Protein AF-0000000072684997 (afdb_homodimer)

Radius of gyration: 31.3 Å; Cα contacts (8 Å, |Δi|>4): 512; chains: 2; bounding box: 106×60×64 Å

Structure (mmCIF, N/CA/C/O backbone):
data_AF-0000000072684997-model_v1
#
loop_
_entity.id
_entity.type
_entity.pdbx_description
1 polymer 'Phytocyanin domain-containing protein'
#
loop_
_atom_site.group_PDB
_atom_site.id
_atom_site.type_symbol
_atom_site.label_atom_id
_atom_site.label_alt_id
_atom_site.label_comp_id
_atom_site.label_asym_id
_atom_site.label_entity_id
_atom_site.label_seq_id
_atom_site.pdbx_PDB_ins_code
_atom_site.Cartn_x
_atom_site.Cartn_y
_atom_site.Cartn_z
_atom_site.occupancy
_atom_site.B_iso_or_equiv
_atom_site.auth_seq_id
_atom_site.auth_comp_id
_atom_site.auth_asym_id
_atom_site.auth_atom_id
_atom_site.pdbx_PDB_model_num
ATOM 1 N N . MET A 1 1 ? -55.031 -13.984 24.359 1 40.28 1 MET A N 1
ATOM 2 C CA . MET A 1 1 ? -53.938 -14.375 23.469 1 40.28 1 MET A CA 1
ATOM 3 C C . MET A 1 1 ? -53 -13.203 23.188 1 40.28 1 MET A C 1
ATOM 5 O O . MET A 1 1 ? -53.406 -12.195 22.609 1 40.28 1 MET A O 1
ATOM 9 N N . LEU A 1 2 ? -52.031 -12.938 24.109 1 47.5 2 LEU A N 1
ATOM 10 C CA . LEU A 1 2 ? -50.969 -11.914 24.141 1 47.5 2 LEU A CA 1
ATOM 11 C C . LEU A 1 2 ? -50 -12.109 23 1 47.5 2 LEU A C 1
ATOM 13 O O . LEU A 1 2 ? -49.375 -13.156 22.875 1 47.5 2 LEU A O 1
ATOM 17 N N . PHE A 1 3 ? -50.188 -11.469 21.828 1 55.19 3 PHE A N 1
ATOM 18 C CA . PHE A 1 3 ? -49.219 -11.383 20.734 1 55.19 3 PHE A CA 1
ATOM 19 C C . PHE A 1 3 ? -47.906 -10.805 21.203 1 55.19 3 PHE A C 1
ATOM 21 O O . PHE A 1 3 ? -47.812 -9.633 21.578 1 55.19 3 PHE A O 1
ATOM 28 N N . LEU A 1 4 ? -46.969 -11.625 21.766 1 52 4 LEU A N 1
ATOM 29 C CA . LEU A 1 4 ? -45.594 -11.25 22.062 1 52 4 LEU A CA 1
ATOM 30 C C . LEU A 1 4 ? -44.875 -10.773 20.797 1 52 4 LEU A C 1
ATOM 32 O O . LEU A 1 4 ? -44.656 -11.555 19.875 1 52 4 LEU A O 1
ATOM 36 N N . LEU A 1 5 ? -44.969 -9.461 20.438 1 53.25 5 LEU A N 1
ATOM 37 C CA . LEU A 1 5 ? -44.094 -8.82 19.438 1 53.25 5 LEU A CA 1
ATOM 38 C C . LEU A 1 5 ? -42.625 -9.008 19.797 1 53.25 5 LEU A C 1
ATOM 40 O O . LEU A 1 5 ? -42.156 -8.438 20.766 1 53.25 5 LEU A O 1
ATOM 44 N N . THR A 1 6 ? -41.969 -10.156 19.453 1 53.34 6 THR A N 1
ATOM 45 C CA . THR A 1 6 ? -40.531 -10.328 19.562 1 53.34 6 THR A CA 1
ATOM 46 C C . THR A 1 6 ? -39.812 -9.281 18.734 1 53.34 6 THR A C 1
ATOM 48 O O . THR A 1 6 ? -39.938 -9.25 17.516 1 53.34 6 THR A O 1
ATOM 51 N N . VAL A 1 7 ? -39.469 -8.102 19.281 1 53 7 VAL A N 1
ATOM 52 C CA . VAL A 1 7 ? -38.531 -7.141 18.734 1 53 7 VAL A CA 1
ATOM 53 C C . VAL A 1 7 ? -37.188 -7.824 18.5 1 53 7 VAL A C 1
ATOM 55 O O . VAL A 1 7 ? -36.531 -8.242 19.453 1 53 7 VAL A O 1
ATOM 58 N N . PHE A 1 8 ? -36.906 -8.516 17.328 1 50.22 8 PHE A N 1
ATOM 59 C CA . PHE A 1 8 ? -35.562 -8.922 16.953 1 50.22 8 PHE A CA 1
ATOM 60 C C . PHE A 1 8 ? -34.625 -7.711 16.859 1 50.22 8 PHE A C 1
ATOM 62 O O . PHE A 1 8 ? -34.781 -6.895 15.953 1 50.22 8 PHE A O 1
ATOM 69 N N . SER A 1 9 ? -34.094 -7.238 17.938 1 48.12 9 SER A N 1
ATOM 70 C CA . SER A 1 9 ? -33 -6.285 17.891 1 48.12 9 SER A CA 1
ATOM 71 C C . SER A 1 9 ? -31.875 -6.77 16.969 1 48.12 9 SER A C 1
ATOM 73 O O . SER A 1 9 ? -31.172 -7.734 17.281 1 48.12 9 SER A O 1
ATOM 75 N N . TYR A 1 10 ? -32 -6.617 15.656 1 48.03 10 TYR A N 1
ATOM 76 C CA . TYR A 1 10 ? -30.844 -6.777 14.781 1 48.03 10 TYR A CA 1
ATOM 77 C C . TYR A 1 10 ? -29.656 -5.984 15.305 1 48.03 10 TYR A C 1
ATOM 79 O O . TYR A 1 10 ? -29.656 -4.75 15.273 1 48.03 10 TYR A O 1
ATOM 87 N N . ILE A 1 11 ? -28.938 -6.434 16.344 1 50.75 11 ILE A N 1
ATOM 88 C CA . ILE A 1 11 ? -27.609 -5.867 16.594 1 50.75 11 ILE A CA 1
ATOM 89 C C . ILE A 1 11 ? -26.812 -5.824 15.297 1 50.75 11 ILE A C 1
ATOM 91 O O . ILE A 1 11 ? -26.359 -6.859 14.805 1 50.75 11 ILE A O 1
ATOM 95 N N . GLY A 1 12 ? -27.125 -4.906 14.422 1 47.25 12 GLY A N 1
ATOM 96 C CA . GLY A 1 12 ? -26.297 -4.691 13.234 1 47.25 12 GLY A CA 1
ATOM 97 C C . GLY A 1 12 ? -24.812 -4.656 13.531 1 47.25 12 GLY A C 1
ATOM 98 O O . GLY A 1 12 ? -24.359 -3.83 14.328 1 47.25 12 GLY A O 1
ATOM 99 N N . LEU A 1 13 ? -24.094 -5.73 13.742 1 49.09 13 LEU A N 1
ATOM 100 C CA . LEU A 1 13 ? -22.641 -5.652 13.617 1 49.09 13 LEU A CA 1
ATOM 101 C C . LEU A 1 13 ? -22.234 -4.598 12.594 1 49.09 13 LEU A C 1
ATOM 103 O O . LEU A 1 13 ? -22.547 -4.727 11.406 1 49.09 13 LEU A O 1
ATOM 107 N N . PHE A 1 14 ? -22.203 -3.373 13.109 1 50.75 14 PHE A N 1
ATOM 108 C CA . PHE A 1 14 ? -21.672 -2.336 12.234 1 50.75 14 PHE A CA 1
ATOM 109 C C . PHE A 1 14 ? -20.297 -2.717 11.719 1 50.75 14 PHE A C 1
ATOM 111 O O . PHE A 1 14 ? -19.359 -2.938 12.508 1 50.75 14 PHE A O 1
ATOM 118 N N . PRO A 1 15 ? -20.078 -3.299 10.688 1 50.44 15 PRO A N 1
ATOM 119 C CA . PRO A 1 15 ? -18.719 -3.523 10.172 1 50.44 15 PRO A CA 1
ATOM 120 C C . PRO A 1 15 ? -17.797 -2.338 10.422 1 50.44 15 PRO A C 1
ATOM 122 O O . PRO A 1 15 ? -18.234 -1.186 10.375 1 50.44 15 PRO A O 1
ATOM 125 N N . VAL A 1 16 ? -16.922 -2.41 11.523 1 55.81 16 VAL A N 1
ATOM 126 C CA . VAL A 1 16 ? -15.891 -1.378 11.586 1 55.81 16 VAL A CA 1
ATOM 127 C C . VAL A 1 16 ? -15.43 -1.016 10.18 1 55.81 16 VAL A C 1
ATOM 129 O O . VAL A 1 16 ? -14.891 -1.857 9.461 1 55.81 16 VAL A O 1
ATOM 132 N N . SER A 1 17 ? -16.078 -0.043 9.547 1 71 17 SER A N 1
ATOM 133 C CA . SER A 1 17 ? -15.906 0.397 8.172 1 71 17 SER A CA 1
ATOM 134 C C . SER A 1 17 ? -14.555 1.067 7.973 1 71 17 SER A C 1
ATOM 136 O O . SER A 1 17 ? -14.195 1.989 8.711 1 71 17 SER A O 1
ATOM 138 N N . SER A 1 18 ? -13.414 0.395 7.645 1 84.12 18 SER A N 1
ATOM 139 C CA . SER A 1 18 ? -12.164 0.985 7.16 1 84.12 18 SER A CA 1
ATOM 140 C C . SER A 1 18 ? -12.422 1.931 5.992 1 84.12 18 SER A C 1
ATOM 142 O O . SER A 1 18 ? -13.305 1.684 5.168 1 84.12 18 SER A O 1
ATOM 144 N N . PHE A 1 19 ? -11.781 3.154 6.113 1 90 19 PHE A N 1
ATOM 145 C CA . PHE A 1 19 ? -11.93 4.164 5.07 1 90 19 PHE A CA 1
ATOM 146 C C . PHE A 1 19 ? -10.609 4.379 4.336 1 90 19 PHE A C 1
ATOM 148 O O . PHE A 1 19 ? -9.539 4.133 4.895 1 90 19 PHE A O 1
ATOM 155 N N . GLU A 1 20 ? -10.766 4.754 3.141 1 91.69 20 GLU A N 1
ATOM 156 C CA . GLU A 1 20 ? -9.625 5.223 2.363 1 91.69 20 GLU A CA 1
ATOM 157 C C . GLU A 1 20 ? -9.656 6.742 2.201 1 91.69 20 GLU A C 1
ATOM 159 O O . GLU A 1 20 ? -10.664 7.305 1.776 1 91.69 20 GLU A O 1
ATOM 164 N N . PHE A 1 21 ? -8.57 7.387 2.502 1 94.5 21 PHE A N 1
ATOM 165 C CA . PHE A 1 21 ? -8.461 8.836 2.385 1 94.5 21 PHE A CA 1
ATOM 166 C C . PHE A 1 21 ? -7.48 9.219 1.288 1 94.5 21 PHE A C 1
ATOM 168 O O . PHE A 1 21 ? -6.344 8.742 1.271 1 94.5 21 PHE A O 1
ATOM 175 N N . GLN A 1 22 ? -7.949 10.047 0.418 1 94.81 22 GLN A N 1
ATOM 176 C CA . GLN A 1 22 ? -7.012 10.625 -0.542 1 94.81 22 GLN A CA 1
ATOM 177 C C . GLN A 1 22 ? -6.152 11.711 0.11 1 94.81 22 GLN A C 1
ATOM 179 O O . GLN A 1 22 ? -6.68 12.68 0.652 1 94.81 22 GLN A O 1
ATOM 184 N N . VAL A 1 23 ? -4.895 11.562 0.021 1 96.81 23 VAL A N 1
ATOM 185 C CA . VAL A 1 23 ? -3.979 12.5 0.658 1 96.81 23 VAL A CA 1
ATOM 186 C C . VAL A 1 23 ? -4.156 13.891 0.048 1 96.81 23 VAL A C 1
ATOM 188 O O . VAL A 1 23 ? -4.188 14.039 -1.177 1 96.81 23 VAL A O 1
ATOM 191 N N . GLY A 1 24 ? -4.133 14.836 0.886 1 90.94 24 GLY A N 1
ATOM 192 C CA . GLY A 1 24 ? -4.32 16.219 0.481 1 90.94 24 GLY A CA 1
ATOM 193 C C . GLY A 1 24 ? -5.777 16.609 0.377 1 90.94 24 GLY A C 1
ATOM 194 O O . GLY A 1 24 ? -6.098 17.812 0.318 1 90.94 24 GLY A O 1
ATOM 195 N N . GLY A 1 25 ? -6.621 15.625 0.347 1 85.06 25 GLY A N 1
ATOM 196 C CA . GLY A 1 25 ? -8.047 15.922 0.292 1 85.06 25 GLY A CA 1
ATOM 197 C C . GLY A 1 25 ? -8.461 16.594 -1.006 1 85.06 25 GLY A C 1
ATOM 198 O O . GLY A 1 25 ? -7.848 16.359 -2.051 1 85.06 25 GLY A O 1
ATOM 199 N N . THR A 1 26 ? -9.5 17.297 -0.913 1 78.19 26 THR A N 1
ATOM 200 C CA . THR A 1 26 ? -10.07 17.969 -2.072 1 78.19 26 THR A CA 1
ATOM 201 C C . THR A 1 26 ? -9.289 19.25 -2.385 1 78.19 26 THR A C 1
ATOM 203 O O . THR A 1 26 ? -9.422 19.812 -3.475 1 78.19 26 THR A O 1
ATOM 206 N N . GLN A 1 27 ? -8.422 19.531 -1.506 1 71.25 27 GLN A N 1
ATOM 207 C CA . GLN A 1 27 ? -7.73 20.812 -1.634 1 71.25 27 GLN A CA 1
ATOM 208 C C . GLN A 1 27 ? -6.469 20.688 -2.48 1 71.25 27 GLN A C 1
ATOM 210 O O . GLN A 1 27 ? -5.902 21.688 -2.928 1 71.25 27 GLN A O 1
ATOM 215 N N . THR A 1 28 ? -6.129 19.5 -2.592 1 72.44 28 THR A N 1
ATOM 216 C CA . THR A 1 28 ? -4.859 19.328 -3.295 1 72.44 28 THR A CA 1
ATOM 217 C C . THR A 1 28 ? -5.059 18.562 -4.594 1 72.44 28 THR A C 1
ATOM 219 O O . THR A 1 28 ? -6.121 17.969 -4.812 1 72.44 28 THR A O 1
ATOM 222 N N . GLN A 1 29 ? -4.121 18.766 -5.469 1 80.06 29 GLN A N 1
ATOM 223 C CA . GLN A 1 29 ? -4.059 18.016 -6.715 1 80.06 29 GLN A CA 1
ATOM 224 C C . GLN A 1 29 ? -3.375 16.672 -6.504 1 80.06 29 GLN A C 1
ATOM 226 O O . GLN A 1 29 ? -2.822 16.094 -7.445 1 80.06 29 GLN A O 1
ATOM 231 N N . GLY A 1 30 ? -3.434 16.266 -5.297 1 93.31 30 GLY A N 1
ATOM 232 C CA . GLY A 1 30 ? -2.738 15.023 -5 1 93.31 30 GLY A CA 1
ATOM 233 C C . GLY A 1 30 ? -1.412 15.234 -4.293 1 93.31 30 GLY A C 1
ATOM 234 O O . GLY A 1 30 ? -1.254 16.203 -3.539 1 93.31 30 GLY A O 1
ATOM 235 N N . TRP A 1 31 ? -0.484 14.359 -4.352 1 97.56 31 TRP A N 1
ATOM 236 C CA . TRP A 1 31 ? 0.841 14.391 -3.738 1 97.56 31 TRP A CA 1
ATOM 237 C C . TRP A 1 31 ? 1.838 15.117 -4.637 1 97.56 31 TRP A C 1
ATOM 239 O O . TRP A 1 31 ? 2.463 14.5 -5.504 1 97.56 31 TRP A O 1
ATOM 249 N N . VAL A 1 32 ? 1.893 16.438 -4.512 1 96.75 32 VAL A N 1
ATOM 250 C CA . VAL A 1 32 ? 2.754 17.312 -5.293 1 96.75 32 VAL A CA 1
ATOM 251 C C . VAL A 1 32 ? 3.469 18.297 -4.367 1 96.75 32 VAL A C 1
ATOM 253 O O . VAL A 1 32 ? 3.094 18.438 -3.201 1 96.75 32 VAL A O 1
ATOM 256 N N . VAL A 1 33 ? 4.531 18.922 -4.91 1 96.69 33 VAL A N 1
ATOM 257 C CA . VAL A 1 33 ? 5.199 19.969 -4.145 1 96.69 33 VAL A CA 1
ATOM 258 C C . VAL A 1 33 ? 4.219 21.094 -3.857 1 96.69 33 VAL A C 1
ATOM 260 O O . VAL A 1 33 ? 3.607 21.641 -4.777 1 96.69 33 VAL A O 1
ATOM 263 N N . PRO A 1 34 ? 4.066 21.438 -2.58 1 95.56 34 PRO A N 1
ATOM 264 C CA . PRO A 1 34 ? 3.15 22.531 -2.264 1 95.56 34 PRO A CA 1
ATOM 265 C C . PRO A 1 34 ? 3.668 23.891 -2.742 1 95.56 34 PRO A C 1
ATOM 267 O O . PRO A 1 34 ? 4.863 24.047 -2.994 1 95.56 34 PRO A O 1
ATOM 270 N N . PRO A 1 35 ? 2.639 24.797 -2.857 1 92.44 35 PRO A N 1
ATOM 271 C CA . PRO A 1 35 ? 3.086 26.156 -3.123 1 92.44 35 PRO A CA 1
ATOM 272 C C . PRO A 1 35 ? 3.969 26.719 -2.01 1 92.44 35 PRO A C 1
ATOM 274 O O . PRO A 1 35 ? 3.826 26.328 -0.849 1 92.44 35 PRO A O 1
ATOM 277 N N . VAL A 1 36 ? 4.816 27.609 -2.379 1 91.38 36 VAL A N 1
ATOM 278 C CA . VAL A 1 36 ? 5.805 28.172 -1.466 1 91.38 36 VAL A CA 1
ATOM 279 C C . VAL A 1 36 ? 5.105 28.781 -0.251 1 91.38 36 VAL A C 1
ATOM 281 O O . VAL A 1 36 ? 5.609 28.703 0.871 1 91.38 36 VAL A O 1
ATOM 284 N N . ASN A 1 37 ? 3.941 29.25 -0.373 1 90.62 37 ASN A N 1
ATOM 285 C CA . ASN A 1 37 ? 3.246 29.938 0.708 1 90.62 37 ASN A CA 1
ATOM 286 C C . ASN A 1 37 ? 2.326 29 1.476 1 90.62 37 ASN A C 1
ATOM 288 O O . ASN A 1 37 ? 1.577 29.422 2.354 1 90.62 37 ASN A O 1
ATOM 292 N N . ASP A 1 38 ? 2.383 27.703 1.177 1 91.56 38 ASP A N 1
ATOM 293 C CA . ASP A 1 38 ? 1.503 26.75 1.853 1 91.56 38 ASP A CA 1
ATOM 294 C C . ASP A 1 38 ? 2.188 25.406 2.035 1 91.56 38 ASP A C 1
ATOM 296 O O . ASP A 1 38 ? 1.635 24.359 1.663 1 91.56 38 ASP A O 1
ATOM 300 N N . SER A 1 39 ? 3.377 25.484 2.705 1 92.56 39 SER A N 1
ATOM 301 C CA . SER A 1 39 ? 4.199 24.281 2.863 1 92.56 39 SER A CA 1
ATOM 302 C C . SER A 1 39 ? 3.582 23.312 3.867 1 92.56 39 SER A C 1
ATOM 304 O O . SER A 1 39 ? 4.008 22.156 3.969 1 92.56 39 SER A O 1
ATOM 306 N N . LYS A 1 40 ? 2.48 23.734 4.523 1 94.5 40 LYS A N 1
ATOM 307 C CA . LYS A 1 40 ? 1.917 22.891 5.57 1 94.5 40 LYS A CA 1
ATOM 308 C C . LYS A 1 40 ? 0.602 22.266 5.121 1 94.5 40 LYS A C 1
ATOM 310 O O . LYS A 1 40 ? -0.117 21.672 5.926 1 94.5 40 LYS A O 1
ATOM 315 N N . ILE A 1 41 ? 0.326 22.328 3.889 1 94.44 41 ILE A N 1
ATOM 316 C CA . ILE A 1 41 ? -0.985 21.984 3.352 1 94.44 41 ILE A CA 1
ATOM 317 C C . ILE A 1 41 ? -1.326 20.547 3.721 1 94.44 41 ILE A C 1
ATOM 319 O O . ILE A 1 41 ? -2.463 20.234 4.094 1 94.44 41 ILE A O 1
ATOM 323 N N . TYR A 1 42 ? -0.427 19.609 3.65 1 96.88 42 TYR A N 1
ATOM 324 C CA . TYR A 1 42 ? -0.707 18.203 3.92 1 96.88 42 TYR A CA 1
ATOM 325 C C . TYR A 1 42 ? -0.966 17.984 5.406 1 96.88 42 TYR A C 1
ATOM 327 O O . TYR A 1 42 ? -1.915 17.281 5.777 1 96.88 42 TYR A O 1
ATOM 335 N N . ASN A 1 43 ? -0.143 18.547 6.184 1 96.69 43 ASN A N 1
ATOM 336 C CA . ASN A 1 43 ? -0.319 18.344 7.621 1 96.69 43 ASN A CA 1
ATOM 337 C C . ASN A 1 43 ? -1.565 19.062 8.133 1 96.69 43 ASN A C 1
ATOM 339 O O . ASN A 1 43 ? -2.217 18.578 9.07 1 96.69 43 ASN A O 1
ATOM 343 N N . ASP A 1 44 ? -1.881 20.188 7.508 1 94.62 44 ASP A N 1
ATOM 344 C CA . ASP A 1 44 ? -3.141 20.844 7.852 1 94.62 44 ASP A CA 1
ATOM 345 C C . ASP A 1 44 ? -4.332 19.938 7.516 1 94.62 44 ASP A C 1
ATOM 347 O O . ASP A 1 44 ? -5.238 19.781 8.336 1 94.62 44 ASP A O 1
ATOM 351 N N . TRP A 1 45 ? -4.406 19.406 6.367 1 95.56 45 TRP A N 1
ATOM 352 C CA . TRP A 1 45 ? -5.445 18.453 5.969 1 95.56 45 TRP A CA 1
ATOM 353 C C . TRP A 1 45 ? -5.523 17.281 6.945 1 95.56 45 TRP A C 1
ATOM 355 O O . TRP A 1 45 ? -6.613 16.906 7.383 1 95.56 45 TRP A O 1
ATOM 365 N N . ALA A 1 46 ? -4.324 16.688 7.277 1 96.19 46 ALA A N 1
ATOM 366 C CA . ALA A 1 46 ? -4.281 15.5 8.125 1 96.19 46 ALA A CA 1
ATOM 367 C C . ALA A 1 46 ? -4.773 15.812 9.539 1 96.19 46 ALA A C 1
ATOM 369 O O . ALA A 1 46 ? -5.414 14.984 10.18 1 96.19 46 ALA A O 1
ATOM 370 N N . SER A 1 47 ? -4.434 16.969 9.961 1 94.94 47 SER A N 1
ATOM 371 C CA . SER A 1 47 ? -4.805 17.359 11.32 1 94.94 47 SER A CA 1
ATOM 372 C C . SER A 1 47 ? -6.32 17.438 11.477 1 94.94 47 SER A C 1
ATOM 374 O O . SER A 1 47 ? -6.836 17.391 12.594 1 94.94 47 SER A O 1
ATOM 376 N N . GLU A 1 48 ? -7.059 17.516 10.398 1 92.81 48 GLU A N 1
ATOM 377 C CA . GLU A 1 48 ? -8.516 17.625 10.438 1 92.81 48 GLU A CA 1
ATOM 378 C C . GLU A 1 48 ? -9.172 16.266 10.211 1 92.81 48 GLU A C 1
ATOM 380 O O . GLU A 1 48 ? -10.406 16.156 10.227 1 92.81 48 GLU A O 1
ATOM 385 N N . THR A 1 49 ? -8.367 15.344 9.953 1 92.12 49 THR A N 1
ATOM 386 C CA . THR A 1 49 ? -8.883 14.016 9.641 1 92.12 49 THR A CA 1
ATOM 387 C C . THR A 1 49 ? -8.672 13.07 10.812 1 92.12 49 THR A C 1
ATOM 389 O O . THR A 1 49 ? -7.598 13.047 11.414 1 92.12 49 THR A O 1
ATOM 392 N N . ARG A 1 50 ? -9.695 12.266 11.133 1 92 50 ARG A N 1
ATOM 393 C CA . ARG A 1 50 ? -9.586 11.273 12.195 1 92 50 ARG A CA 1
ATOM 394 C C . ARG A 1 50 ? -9.297 9.891 11.633 1 92 50 ARG A C 1
ATOM 396 O O . ARG A 1 50 ? -10.227 9.117 11.359 1 92 50 ARG A O 1
ATOM 403 N N . PHE A 1 51 ? -8.07 9.609 11.625 1 95.5 51 PHE A N 1
ATOM 404 C CA . PHE A 1 51 ? -7.648 8.312 11.102 1 95.5 51 PHE A CA 1
ATOM 405 C C . PHE A 1 51 ? -7.777 7.234 12.172 1 95.5 51 PHE A C 1
ATOM 407 O O . PHE A 1 51 ? -7.426 7.457 13.336 1 95.5 51 PHE A O 1
ATOM 414 N N . ARG A 1 52 ? -8.195 6.074 11.734 1 94.06 52 ARG A N 1
ATOM 415 C CA . ARG A 1 52 ? -8.336 4.926 12.625 1 94.06 52 ARG A CA 1
ATOM 416 C C . ARG A 1 52 ? -7.527 3.736 12.117 1 94.06 52 ARG A C 1
ATOM 418 O O . ARG A 1 52 ? -7.188 3.672 10.93 1 94.06 52 ARG A O 1
ATOM 425 N N . VAL A 1 53 ? -7.254 2.9 13.062 1 94.12 53 VAL A N 1
ATOM 426 C CA . VAL A 1 53 ? -6.574 1.671 12.672 1 94.12 53 VAL A CA 1
ATOM 427 C C . VAL A 1 53 ? -7.398 0.943 11.609 1 94.12 53 VAL A C 1
ATOM 429 O O . VAL A 1 53 ? -8.617 0.803 11.742 1 94.12 53 VAL A O 1
ATOM 432 N N . GLY A 1 54 ? -6.727 0.491 10.562 1 90.81 54 GLY A N 1
ATOM 433 C CA . GLY A 1 54 ? -7.426 -0.185 9.477 1 90.81 54 GLY A CA 1
ATOM 434 C C . GLY A 1 54 ? -7.699 0.717 8.289 1 90.81 54 GLY A C 1
ATOM 435 O O . GLY A 1 54 ? -7.949 0.235 7.184 1 90.81 54 GLY A O 1
ATOM 436 N N . ASP A 1 55 ? -7.676 2.029 8.461 1 94 55 ASP A N 1
ATOM 437 C CA . ASP A 1 55 ? -7.828 2.971 7.352 1 94 55 ASP A CA 1
ATOM 438 C C . ASP A 1 55 ? -6.633 2.904 6.406 1 94 55 ASP A C 1
ATOM 440 O O . ASP A 1 55 ? -5.594 2.328 6.746 1 94 55 ASP A O 1
ATOM 444 N N . THR A 1 56 ? -6.875 3.422 5.211 1 95.19 56 THR A N 1
ATOM 445 C CA . THR A 1 56 ? -5.801 3.559 4.234 1 95.19 56 THR A CA 1
ATOM 446 C C . THR A 1 56 ? -5.703 4.996 3.732 1 95.19 56 THR A C 1
ATOM 448 O O . THR A 1 56 ? -6.684 5.742 3.773 1 95.19 56 THR A O 1
ATOM 451 N N . VAL A 1 57 ? -4.449 5.363 3.33 1 96.94 57 VAL A N 1
ATOM 452 C CA . VAL A 1 57 ? -4.262 6.629 2.627 1 96.94 57 VAL A CA 1
ATOM 453 C C . VAL A 1 57 ? -3.781 6.359 1.202 1 96.94 57 VAL A C 1
ATOM 455 O O . VAL A 1 57 ? -2.99 5.445 0.969 1 96.94 57 VAL A O 1
ATOM 458 N N . ARG A 1 58 ? -4.305 7.113 0.295 1 96.25 58 ARG A N 1
ATOM 459 C CA . ARG A 1 58 ? -3.938 6.98 -1.111 1 96.25 58 ARG A CA 1
ATOM 460 C C . ARG A 1 58 ? -3.174 8.211 -1.598 1 96.25 58 ARG A C 1
ATOM 462 O O . ARG A 1 58 ? -3.627 9.344 -1.413 1 96.25 58 ARG A O 1
ATOM 469 N N . PHE A 1 59 ? -2.004 7.984 -2.17 1 97.44 59 PHE A N 1
ATOM 470 C CA . PHE A 1 59 ? -1.195 9.023 -2.801 1 97.44 59 PHE A CA 1
ATOM 471 C C . PHE A 1 59 ? -1.309 8.953 -4.316 1 97.44 59 PHE A C 1
ATOM 473 O O . PHE A 1 59 ? -0.951 7.941 -4.926 1 97.44 59 PHE A O 1
ATOM 480 N N . LYS A 1 60 ? -1.788 9.984 -4.879 1 96.38 60 LYS A N 1
ATOM 481 C CA . LYS A 1 60 ? -1.751 10.125 -6.328 1 96.38 60 LYS A CA 1
ATOM 482 C C . LYS A 1 60 ? -0.704 11.156 -6.754 1 96.38 60 LYS A C 1
ATOM 484 O O . LYS A 1 60 ? -0.653 12.258 -6.211 1 96.38 60 LYS A O 1
ATOM 489 N N . TYR A 1 61 ? 0.16 10.797 -7.617 1 96.75 61 TYR A N 1
ATOM 490 C CA . TYR A 1 61 ? 1.243 11.695 -8.016 1 96.75 61 TYR A CA 1
ATOM 491 C C . TYR A 1 61 ? 1.764 11.344 -9.398 1 96.75 61 TYR A C 1
ATOM 493 O O . TYR A 1 61 ? 1.526 10.234 -9.898 1 96.75 61 TYR A O 1
ATOM 501 N N . GLU A 1 62 ? 2.361 12.336 -9.992 1 93.94 62 GLU A N 1
ATOM 502 C CA . GLU A 1 62 ? 3.059 12.18 -11.266 1 93.94 62 GLU A CA 1
ATOM 503 C C . GLU A 1 62 ? 4.551 12.453 -11.117 1 93.94 62 GLU A C 1
ATOM 505 O O . GLU A 1 62 ? 4.945 13.492 -10.578 1 93.94 62 GLU A O 1
ATOM 510 N N . LYS A 1 63 ? 5.398 11.562 -11.578 1 93.69 63 LYS A N 1
ATOM 511 C CA . LYS A 1 63 ? 6.848 11.742 -11.578 1 93.69 63 LYS A CA 1
ATOM 512 C C . LYS A 1 63 ? 7.363 12.062 -10.18 1 93.69 63 LYS A C 1
ATOM 514 O O . LYS A 1 63 ? 8.102 13.031 -9.992 1 93.69 63 LYS A O 1
ATOM 519 N N . ASP A 1 64 ? 6.906 11.414 -9.234 1 97.81 64 ASP A N 1
ATOM 520 C CA . ASP A 1 64 ? 7.293 11.547 -7.832 1 97.81 64 ASP A CA 1
ATOM 521 C C . ASP A 1 64 ? 7.32 10.188 -7.141 1 97.81 64 ASP A C 1
ATOM 523 O O . ASP A 1 64 ? 7.367 9.148 -7.805 1 97.81 64 ASP A O 1
ATOM 527 N N . SER A 1 65 ? 7.477 10.203 -5.832 1 98.38 65 SER A N 1
ATOM 528 C CA . SER A 1 65 ? 7.457 9 -5.008 1 98.38 65 SER A CA 1
ATOM 529 C C . SER A 1 65 ? 6.941 9.305 -3.604 1 98.38 65 SER A C 1
ATOM 531 O O . SER A 1 65 ? 6.77 10.469 -3.236 1 98.38 65 SER A O 1
ATOM 533 N N . VAL A 1 66 ? 6.578 8.227 -2.951 1 98.56 66 VAL A N 1
ATOM 534 C CA . VAL A 1 66 ? 6.195 8.328 -1.547 1 98.56 66 VAL A CA 1
ATOM 535 C C . VAL A 1 66 ? 7.043 7.367 -0.71 1 98.56 66 VAL A C 1
ATOM 537 O O . VAL A 1 66 ? 7.258 6.219 -1.099 1 98.56 66 VAL A O 1
ATOM 540 N N . MET A 1 67 ? 7.578 7.875 0.342 1 98.69 67 MET A N 1
ATOM 541 C CA . MET A 1 67 ? 8.312 7.066 1.311 1 98.69 67 MET A CA 1
ATOM 542 C C . MET A 1 67 ? 7.707 7.199 2.703 1 98.69 67 MET A C 1
ATOM 544 O O . MET A 1 67 ? 7.301 8.289 3.105 1 98.69 67 MET A O 1
ATOM 548 N N . GLU A 1 68 ? 7.523 6.117 3.395 1 98.81 68 GLU A N 1
ATOM 549 C CA . GLU A 1 68 ? 7.301 6.148 4.836 1 98.81 68 GLU A CA 1
ATOM 550 C C . GLU A 1 68 ? 8.609 5.961 5.602 1 98.81 68 GLU A C 1
ATOM 552 O O . GLU A 1 68 ? 9.375 5.039 5.316 1 98.81 68 GLU A O 1
ATOM 557 N N . VAL A 1 69 ? 8.875 6.875 6.5 1 98.5 69 VAL A N 1
ATOM 558 C CA . VAL A 1 69 ? 10.164 6.934 7.188 1 98.5 69 VAL A CA 1
ATOM 559 C C . VAL A 1 69 ? 9.945 7.098 8.688 1 98.5 69 VAL A C 1
ATOM 561 O O . VAL A 1 69 ? 8.812 7.246 9.141 1 98.5 69 VAL A O 1
ATOM 564 N N . ASN A 1 70 ? 11.055 7.008 9.414 1 97.88 70 ASN A N 1
ATOM 565 C CA . ASN A 1 70 ? 10.945 7.289 10.836 1 97.88 70 ASN A CA 1
ATOM 566 C C . ASN A 1 70 ? 10.906 8.789 11.109 1 97.88 70 ASN A C 1
ATOM 568 O O . ASN A 1 70 ? 11.109 9.594 10.203 1 97.88 70 ASN A O 1
ATOM 572 N N . GLU A 1 71 ? 10.648 9.133 12.344 1 98.31 71 GLU A N 1
ATOM 573 C CA . GLU A 1 71 ? 10.461 10.523 12.719 1 98.31 71 GLU A CA 1
ATOM 574 C C . GLU A 1 71 ? 11.711 11.352 12.438 1 98.31 71 GLU A C 1
ATOM 576 O O . GLU A 1 71 ? 11.625 12.469 11.93 1 98.31 71 GLU A O 1
ATOM 581 N N . THR A 1 72 ? 12.859 10.82 12.75 1 98.44 72 THR A N 1
ATOM 582 C CA . THR A 1 72 ? 14.117 11.523 12.555 1 98.44 72 THR A CA 1
ATOM 583 C C . THR A 1 72 ? 14.336 11.852 11.078 1 98.44 72 THR A C 1
ATOM 585 O O . THR A 1 72 ? 14.68 12.977 10.727 1 98.44 72 THR A O 1
ATOM 588 N N . ASP A 1 73 ? 14.133 10.875 10.266 1 98.56 73 ASP A N 1
ATOM 589 C CA . ASP A 1 73 ? 14.312 11.07 8.828 1 98.56 73 ASP A CA 1
ATOM 590 C C . ASP A 1 73 ? 13.281 12.047 8.266 1 98.56 73 ASP A C 1
ATOM 592 O O . ASP A 1 73 ? 13.578 12.812 7.348 1 98.56 73 ASP A O 1
ATOM 596 N N . TYR A 1 74 ? 12.133 11.992 8.867 1 98.62 74 TYR A N 1
ATOM 597 C CA . TYR A 1 74 ? 11.102 12.953 8.477 1 98.62 74 TYR A CA 1
ATOM 598 C C . TYR A 1 74 ? 11.562 14.383 8.734 1 98.62 74 TYR A C 1
ATOM 600 O O . TYR A 1 74 ? 11.461 15.242 7.859 1 98.62 74 TYR A O 1
ATOM 608 N N . LYS A 1 75 ? 12.055 14.617 9.898 1 98.25 75 LYS A N 1
ATOM 609 C CA . LYS A 1 75 ? 12.453 15.961 10.305 1 98.25 75 LYS A CA 1
ATOM 610 C C . LYS A 1 75 ? 13.641 16.453 9.477 1 98.25 75 LYS A C 1
ATOM 612 O O . LYS A 1 75 ? 13.766 17.656 9.219 1 98.25 75 LYS A O 1
ATOM 617 N N . ARG A 1 76 ? 14.359 15.523 8.969 1 98.25 76 ARG A N 1
ATOM 618 C CA . ARG A 1 76 ? 15.586 15.898 8.273 1 98.25 76 ARG A CA 1
ATOM 619 C C . ARG A 1 76 ? 15.445 15.727 6.766 1 98.25 76 ARG A C 1
ATOM 621 O O . ARG A 1 76 ? 16.375 16.016 6.012 1 98.25 76 ARG A O 1
ATOM 628 N N . CYS A 1 77 ? 14.344 15.266 6.348 1 98.56 77 CYS A N 1
ATOM 629 C CA . CYS A 1 77 ? 14.133 14.93 4.945 1 98.56 77 CYS A CA 1
ATOM 630 C C . CYS A 1 77 ? 15.203 13.961 4.449 1 98.56 77 CYS A C 1
ATOM 632 O O . CYS A 1 77 ? 15.797 14.172 3.393 1 98.56 77 CYS A O 1
ATOM 634 N N . ASN A 1 78 ? 15.43 12.945 5.227 1 97.94 78 ASN A N 1
ATOM 635 C CA . ASN A 1 78 ? 16.359 11.875 4.855 1 97.94 78 ASN A CA 1
ATOM 636 C C . ASN A 1 78 ? 15.633 10.711 4.184 1 97.94 78 ASN A C 1
ATOM 638 O O . ASN A 1 78 ? 14.773 10.078 4.793 1 97.94 78 ASN A O 1
ATOM 642 N N . SER A 1 79 ? 16 10.43 2.967 1 95.81 79 SER A N 1
ATOM 643 C CA . SER A 1 79 ? 15.289 9.43 2.168 1 95.81 79 SER A CA 1
ATOM 644 C C . SER A 1 79 ? 16.141 8.18 1.973 1 95.81 79 SER A C 1
ATOM 646 O O . SER A 1 79 ? 15.844 7.359 1.098 1 95.81 79 SER A O 1
ATOM 648 N N . SER A 1 80 ? 17.109 7.93 2.713 1 94.12 80 SER A N 1
ATOM 649 C CA . SER A 1 80 ? 18.109 6.91 2.424 1 94.12 80 SER A CA 1
ATOM 650 C C . SER A 1 80 ? 17.594 5.516 2.748 1 94.12 80 SER A C 1
ATOM 652 O O . SER A 1 80 ? 17.891 4.551 2.037 1 94.12 80 SER A O 1
ATOM 654 N N . HIS A 1 81 ? 16.859 5.34 3.822 1 92.62 81 HIS A N 1
ATOM 655 C CA . HIS A 1 81 ? 16.438 4.004 4.23 1 92.62 81 HIS A CA 1
ATOM 656 C C . HIS A 1 81 ? 14.977 4 4.668 1 92.62 81 HIS A C 1
ATOM 658 O O . HIS A 1 81 ? 14.672 3.805 5.848 1 92.62 81 HIS A O 1
ATOM 664 N N . PRO A 1 82 ? 14.102 4.086 3.732 1 96.38 82 PRO A N 1
ATOM 665 C CA . PRO A 1 82 ? 12.688 4.098 4.109 1 96.38 82 PRO A CA 1
ATOM 666 C C . PRO A 1 82 ? 12.156 2.709 4.453 1 96.38 82 PRO A C 1
ATOM 668 O O . PRO A 1 82 ? 12.711 1.704 3.998 1 96.38 82 PRO A O 1
ATOM 671 N N . ASN A 1 83 ? 11.133 2.645 5.223 1 96.31 83 ASN A N 1
ATOM 672 C CA . ASN A 1 83 ? 10.406 1.406 5.484 1 96.31 83 ASN A CA 1
ATOM 673 C C . ASN A 1 83 ? 9.5 1.028 4.316 1 96.31 83 ASN A C 1
ATOM 675 O O . ASN A 1 83 ? 9.086 -0.125 4.199 1 96.31 83 ASN A O 1
ATOM 679 N N . PHE A 1 84 ? 9.203 1.971 3.633 1 97.88 84 PHE A N 1
ATOM 680 C CA . PHE A 1 84 ? 8.273 1.863 2.512 1 97.88 84 PHE A CA 1
ATOM 681 C C . PHE A 1 84 ? 8.648 2.85 1.409 1 97.88 84 PHE A C 1
ATOM 683 O O . PHE A 1 84 ? 8.992 3.998 1.688 1 97.88 84 PHE A O 1
ATOM 690 N N . PHE A 1 85 ? 8.648 2.414 0.154 1 98.19 85 PHE A N 1
ATOM 691 C CA . PHE A 1 85 ? 8.898 3.242 -1.02 1 98.19 85 PHE A CA 1
ATOM 692 C C . PHE A 1 85 ? 7.969 2.863 -2.162 1 98.19 85 PHE A C 1
ATOM 694 O O . PHE A 1 85 ? 7.703 1.681 -2.391 1 98.19 85 PHE A O 1
ATOM 701 N N . SER A 1 86 ? 7.441 3.881 -2.842 1 98.25 86 SER A N 1
ATOM 702 C CA . SER A 1 86 ? 6.641 3.625 -4.035 1 98.25 86 SER A CA 1
ATOM 703 C C . SER A 1 86 ? 6.797 4.746 -5.059 1 98.25 86 SER A C 1
ATOM 705 O O . SER A 1 86 ? 6.824 5.926 -4.695 1 98.25 86 SER A O 1
ATOM 707 N N . ASN A 1 87 ? 6.965 4.422 -6.238 1 97 87 ASN A N 1
ATOM 708 C CA . ASN A 1 87 ? 6.91 5.387 -7.332 1 97 87 ASN A CA 1
ATOM 709 C C . ASN A 1 87 ? 5.93 4.949 -8.414 1 97 87 ASN A C 1
ATOM 711 O O . ASN A 1 87 ? 6.129 5.246 -9.594 1 97 87 ASN A O 1
ATOM 715 N N . THR A 1 88 ? 4.816 4.312 -8.016 1 94.69 88 THR A N 1
ATOM 716 C CA . THR A 1 88 ? 3.85 3.734 -8.938 1 94.69 88 THR A CA 1
ATOM 717 C C . THR A 1 88 ? 2.861 4.793 -9.422 1 94.69 88 THR A C 1
ATOM 719 O O . THR A 1 88 ? 2.141 4.578 -10.398 1 94.69 88 THR A O 1
ATOM 722 N N . GLY A 1 89 ? 2.799 5.898 -8.742 1 95.94 89 GLY A N 1
ATOM 723 C CA . GLY A 1 89 ? 1.908 6.98 -9.133 1 95.94 89 GLY A CA 1
ATOM 724 C C . GLY A 1 89 ? 0.567 6.934 -8.43 1 95.94 89 GLY A C 1
ATOM 725 O O . GLY A 1 89 ? -0.185 7.91 -8.453 1 95.94 89 GLY A O 1
ATOM 726 N N . ASN A 1 90 ? 0.144 5.836 -7.918 1 95.38 90 ASN A N 1
ATOM 727 C CA . ASN A 1 90 ? -1.113 5.602 -7.219 1 95.38 90 ASN A CA 1
ATOM 728 C C . ASN A 1 90 ? -0.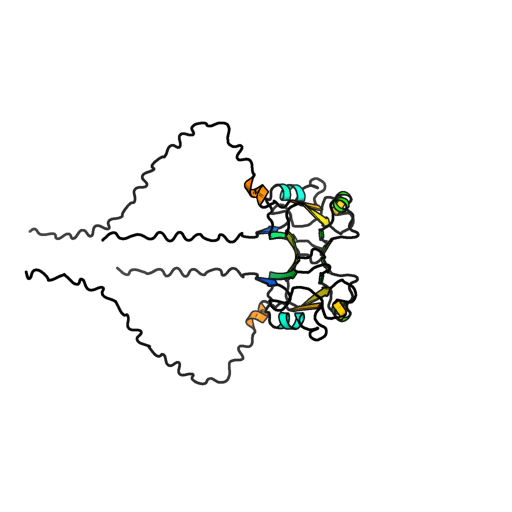932 4.641 -6.047 1 95.38 90 ASN A C 1
ATOM 730 O O . ASN A 1 90 ? -1.43 3.516 -6.078 1 95.38 90 ASN A O 1
ATOM 734 N N . THR A 1 91 ? -0.37 5.113 -5.035 1 96.88 91 THR A N 1
ATOM 735 C CA . THR A 1 91 ? 0.095 4.297 -3.918 1 96.88 91 THR A CA 1
ATOM 736 C C . THR A 1 91 ? -0.958 4.238 -2.814 1 96.88 91 THR A C 1
ATOM 738 O O . THR A 1 91 ? -1.52 5.266 -2.428 1 96.88 91 THR A O 1
ATOM 741 N N . VAL A 1 92 ? -1.296 3.059 -2.322 1 96.19 92 VAL A N 1
ATOM 742 C CA . VAL A 1 92 ? -2.139 2.879 -1.145 1 96.19 92 VAL A CA 1
ATOM 743 C C . VAL A 1 92 ? -1.295 2.375 0.024 1 96.19 92 VAL A C 1
ATOM 745 O O . VAL A 1 92 ? -0.448 1.494 -0.147 1 96.19 92 VAL A O 1
ATOM 748 N N . PHE A 1 93 ? -1.418 2.973 1.187 1 97.56 93 PHE A N 1
ATOM 749 C CA . PHE A 1 93 ? -0.703 2.586 2.398 1 97.56 93 PHE A CA 1
ATOM 750 C C . PHE A 1 93 ? -1.679 2.297 3.533 1 97.56 93 PHE A C 1
ATOM 752 O O . PHE A 1 93 ? -2.547 3.117 3.836 1 97.56 93 PHE A O 1
ATOM 759 N N . GLY A 1 94 ? -1.561 1.161 4.148 1 95.25 94 GLY A N 1
ATOM 760 C CA . GLY A 1 94 ? -2.414 0.788 5.266 1 95.25 94 GLY A CA 1
ATOM 761 C C . GLY A 1 94 ? -1.894 1.279 6.602 1 95.25 94 GLY A C 1
ATOM 762 O O . GLY A 1 94 ? -0.704 1.15 6.898 1 95.25 94 GLY A O 1
ATOM 763 N N . LEU A 1 95 ? -2.846 1.87 7.352 1 96.44 95 LEU A N 1
ATOM 764 C CA . LEU A 1 95 ? -2.551 2.338 8.703 1 96.44 95 LEU A CA 1
ATOM 765 C C . LEU A 1 95 ? -2.922 1.281 9.734 1 96.44 95 LEU A C 1
ATOM 767 O O . LEU A 1 95 ? -4.035 1.288 10.266 1 96.44 95 LEU A O 1
ATOM 771 N N . ASP A 1 96 ? -1.976 0.528 10.188 1 93.69 96 ASP A N 1
ATOM 772 C CA . ASP A 1 96 ? -2.338 -0.739 10.812 1 93.69 96 ASP A CA 1
ATOM 773 C C . ASP A 1 96 ? -2.094 -0.693 12.32 1 93.69 96 ASP A C 1
ATOM 775 O O . ASP A 1 96 ? -2.289 -1.692 13.016 1 93.69 96 ASP A O 1
ATOM 779 N N . TYR A 1 97 ? -1.609 0.345 12.812 1 94.69 97 TYR A N 1
ATOM 780 C CA . TYR A 1 97 ? -1.401 0.505 14.25 1 94.69 97 TYR A CA 1
ATOM 781 C C . TYR A 1 97 ? -1.552 1.964 14.656 1 94.69 97 TYR A C 1
ATOM 783 O O . TYR A 1 97 ? -1.447 2.867 13.828 1 94.69 97 TYR A O 1
ATOM 791 N N . PRO A 1 98 ? -1.879 2.188 15.914 1 96.38 98 PRO A N 1
ATOM 792 C CA . PRO A 1 98 ? -2.035 3.572 16.359 1 96.38 98 PRO A CA 1
ATOM 793 C C . PRO A 1 98 ? -0.71 4.332 16.406 1 96.38 98 PRO A C 1
ATOM 795 O O . PRO A 1 98 ? 0.354 3.717 16.516 1 96.38 98 PRO A O 1
ATOM 798 N N . GLY A 1 99 ? -0.791 5.633 16.406 1 97.12 99 GLY A N 1
ATOM 799 C CA . GLY A 1 99 ? 0.403 6.461 16.469 1 97.12 99 GLY A CA 1
ATOM 800 C C . GLY A 1 99 ? 0.711 7.16 15.156 1 97.12 99 GLY A C 1
ATOM 801 O O . GLY A 1 99 ? -0.086 7.109 14.219 1 97.12 99 GLY A O 1
ATOM 802 N N . PRO A 1 100 ? 1.827 7.816 15.109 1 98.06 100 PRO A N 1
ATOM 803 C CA . PRO A 1 100 ? 2.143 8.617 13.922 1 98.06 100 PRO A CA 1
ATOM 804 C C . PRO A 1 100 ? 2.834 7.809 12.828 1 98.06 100 PRO A C 1
ATOM 806 O O . PRO A 1 100 ? 3.625 6.91 13.125 1 98.06 100 PRO A O 1
ATOM 809 N N . PHE A 1 101 ? 2.504 8.086 11.648 1 98.56 101 PHE A N 1
ATOM 810 C CA . PHE A 1 101 ? 3.217 7.695 10.438 1 98.56 101 PHE A CA 1
ATOM 811 C C . PHE A 1 101 ? 3.807 8.906 9.734 1 98.56 101 PHE A C 1
ATOM 813 O O . PHE A 1 101 ? 3.162 9.961 9.648 1 98.56 101 PHE A O 1
ATOM 820 N N . TYR A 1 102 ? 5.031 8.75 9.234 1 98.81 102 TYR A N 1
ATOM 821 C CA . TYR A 1 102 ? 5.734 9.859 8.602 1 98.81 102 TYR A CA 1
ATOM 822 C C . TYR A 1 102 ? 5.996 9.562 7.129 1 98.81 102 TYR A C 1
ATOM 824 O O . TYR A 1 102 ? 6.59 8.539 6.785 1 98.81 102 TYR A O 1
ATOM 832 N N . PHE A 1 103 ? 5.535 10.484 6.277 1 98.81 103 PHE A N 1
ATOM 833 C CA . PHE A 1 103 ? 5.715 10.312 4.84 1 98.81 103 PHE A CA 1
ATOM 834 C C . PHE A 1 103 ? 6.484 11.492 4.25 1 98.81 103 PHE A C 1
ATOM 836 O O . PHE A 1 103 ? 6.27 12.641 4.641 1 98.81 103 PHE A O 1
ATOM 843 N N . ILE A 1 104 ? 7.383 11.195 3.293 1 98.88 104 ILE A N 1
ATOM 844 C CA . ILE A 1 104 ? 8.078 12.242 2.551 1 98.88 104 ILE A CA 1
ATOM 845 C C . ILE A 1 104 ? 8.148 11.867 1.072 1 98.88 104 ILE A C 1
ATOM 847 O O . ILE A 1 104 ? 7.984 10.703 0.712 1 98.88 104 ILE A O 1
ATOM 851 N N . SER A 1 105 ? 8.258 12.898 0.237 1 98.69 105 SER A N 1
ATOM 852 C CA . SER A 1 105 ? 8.656 12.641 -1.143 1 98.69 105 SER A CA 1
ATOM 853 C C . SER A 1 105 ? 10.094 12.148 -1.219 1 98.69 105 SER A C 1
ATOM 855 O O . SER A 1 105 ? 10.961 12.641 -0.497 1 98.69 105 SER A O 1
ATOM 857 N N . GLY A 1 106 ? 10.359 11.219 -2.092 1 97.62 106 GLY A N 1
ATOM 858 C CA . GLY A 1 106 ? 11.719 10.734 -2.309 1 97.62 106 GLY A CA 1
ATOM 859 C C . GLY A 1 106 ? 12.484 11.555 -3.326 1 97.62 106 GLY A C 1
ATOM 860 O O . GLY A 1 106 ? 13.68 11.328 -3.537 1 97.62 106 GLY A O 1
ATOM 861 N N . VAL A 1 107 ? 11.812 12.453 -3.936 1 97.44 107 VAL A N 1
ATOM 862 C CA . VAL A 1 107 ? 12.484 13.281 -4.938 1 97.44 107 VAL A CA 1
ATOM 863 C C . VAL A 1 107 ? 13.258 14.406 -4.254 1 97.44 107 VAL A C 1
ATOM 865 O O . VAL A 1 107 ? 12.734 15.078 -3.367 1 97.44 107 VAL A O 1
ATOM 868 N N . SER A 1 108 ? 14.445 14.57 -4.762 1 96.88 108 SER A N 1
ATOM 869 C CA . SER A 1 108 ? 15.344 15.531 -4.133 1 96.88 108 SER A CA 1
ATOM 870 C C . SER A 1 108 ? 14.719 16.922 -4.074 1 96.88 108 SER A C 1
ATOM 872 O O . SER A 1 108 ? 14.164 17.406 -5.066 1 96.88 108 SER A O 1
ATOM 874 N N . GLY A 1 109 ? 14.773 17.531 -2.895 1 97.31 109 GLY A N 1
ATOM 875 C CA . GLY A 1 109 ? 14.336 18.906 -2.707 1 97.31 109 GLY A CA 1
ATOM 876 C C . GLY A 1 109 ? 12.852 19.031 -2.402 1 97.31 109 GLY A C 1
ATOM 877 O O . GLY A 1 109 ? 12.414 20.031 -1.833 1 97.31 109 GLY A O 1
ATOM 878 N N . HIS A 1 110 ? 12.008 18.078 -2.723 1 98.31 110 HIS A N 1
ATOM 879 C CA . HIS A 1 110 ? 10.555 18.156 -2.584 1 98.31 110 HIS A CA 1
ATOM 880 C C . HIS A 1 110 ? 10.141 18.141 -1.115 1 98.31 110 HIS A C 1
ATOM 882 O O . HIS A 1 110 ? 9.273 18.922 -0.703 1 98.31 110 HIS A O 1
ATOM 888 N N . CYS A 1 111 ? 10.797 17.328 -0.403 1 98.5 111 CYS A N 1
ATOM 889 C CA . CYS A 1 111 ? 10.5 17.219 1.021 1 98.5 111 CYS A CA 1
ATOM 890 C C . CYS A 1 111 ? 10.758 18.547 1.733 1 98.5 111 CYS A C 1
ATOM 892 O O . CYS A 1 111 ? 9.93 19 2.527 1 98.5 111 CYS A O 1
ATOM 894 N N . LYS A 1 112 ? 11.828 19.188 1.409 1 98 112 LYS A N 1
ATOM 895 C CA . LYS A 1 112 ? 12.195 20.453 2.051 1 98 112 LYS A CA 1
ATOM 896 C C . LYS A 1 112 ? 11.219 21.562 1.689 1 98 112 LYS A C 1
ATOM 898 O O . LYS A 1 112 ? 11.07 22.531 2.432 1 98 112 LYS A O 1
ATOM 903 N N . LYS A 1 113 ? 10.555 21.375 0.615 1 97.75 113 LYS A N 1
ATOM 904 C CA . LYS A 1 113 ? 9.586 22.375 0.162 1 97.75 113 LYS A CA 1
ATOM 905 C C . LYS A 1 113 ? 8.195 22.078 0.713 1 97.75 113 LYS A C 1
ATOM 907 O O . LYS A 1 113 ? 7.219 22.734 0.347 1 97.75 113 LYS A O 1
ATOM 912 N N . GLY A 1 114 ? 8.047 21.031 1.521 1 97.69 114 GLY A N 1
ATOM 913 C CA . GLY A 1 114 ? 6.801 20.812 2.246 1 97.69 114 GLY A CA 1
ATOM 914 C C . GLY A 1 114 ? 6.039 19.594 1.771 1 97.69 114 GLY A C 1
ATOM 915 O O . GLY A 1 114 ? 4.941 19.312 2.258 1 97.69 114 GLY A O 1
ATOM 916 N N . GLN A 1 115 ? 6.605 18.859 0.848 1 97.88 115 GLN A N 1
ATOM 917 C CA . GLN A 1 115 ? 5.938 17.641 0.411 1 97.88 115 GLN A CA 1
ATOM 918 C C . GLN A 1 115 ? 6.203 16.5 1.378 1 97.88 115 GLN A C 1
ATOM 920 O O . GLN A 1 115 ? 6.918 15.547 1.043 1 97.88 115 GLN A O 1
ATOM 925 N N . ARG A 1 116 ? 5.648 16.578 2.473 1 98.5 116 ARG A N 1
ATOM 926 C CA . ARG A 1 116 ? 5.746 15.633 3.58 1 98.5 116 ARG A CA 1
ATOM 927 C C . ARG A 1 116 ? 4.488 15.664 4.441 1 98.5 116 ARG A C 1
ATOM 929 O O . ARG A 1 116 ? 3.73 16.641 4.406 1 98.5 116 ARG A O 1
ATOM 936 N N . LEU A 1 117 ? 4.156 14.578 5.113 1 98.44 117 LEU A N 1
ATOM 937 C CA . LEU A 1 117 ? 2.873 14.375 5.777 1 98.44 117 LEU A CA 1
ATOM 938 C C . LEU A 1 117 ? 3.039 13.539 7.043 1 98.44 117 LEU A C 1
ATOM 940 O O . LEU A 1 117 ? 3.771 12.547 7.043 1 98.44 117 LEU A O 1
ATOM 944 N N . ILE A 1 118 ? 2.494 13.945 8.062 1 98.62 118 ILE A N 1
ATOM 945 C CA . ILE A 1 118 ? 2.34 13.148 9.273 1 98.62 118 ILE A CA 1
ATOM 946 C C . ILE A 1 118 ? 0.889 12.695 9.406 1 98.62 118 ILE A C 1
ATOM 948 O O . ILE A 1 118 ? -0.032 13.508 9.367 1 98.62 118 ILE A O 1
ATOM 952 N N . VAL A 1 119 ? 0.676 11.445 9.531 1 98.31 119 VAL A N 1
ATOM 953 C CA . VAL A 1 119 ? -0.639 10.883 9.812 1 98.31 119 VAL A CA 1
ATOM 954 C C . VAL A 1 119 ? -0.681 10.359 11.25 1 98.31 119 VAL A C 1
ATOM 956 O O . VAL A 1 119 ? 0.126 9.508 11.625 1 98.31 119 VAL A O 1
ATOM 959 N N . LYS A 1 120 ? -1.588 10.812 11.992 1 97.94 120 LYS A N 1
ATOM 960 C CA . LYS A 1 120 ? -1.758 10.328 13.359 1 97.94 120 LYS A CA 1
ATOM 961 C C . LYS A 1 120 ? -2.99 9.438 13.484 1 97.94 120 LYS A C 1
ATOM 963 O O . LYS A 1 120 ? -4.121 9.906 13.344 1 97.94 120 LYS A O 1
ATOM 968 N N . VAL A 1 121 ? -2.76 8.219 13.836 1 97.12 121 VAL A N 1
ATOM 969 C CA . VAL A 1 121 ? -3.834 7.234 13.938 1 97.12 121 VAL A CA 1
ATOM 970 C C . VAL A 1 121 ? -4.281 7.105 15.391 1 97.12 121 VAL A C 1
ATOM 972 O O . VAL A 1 121 ? -3.455 6.914 16.281 1 97.12 121 VAL A O 1
ATOM 975 N N . MET A 1 122 ? -5.539 7.117 15.508 1 94.19 122 MET A N 1
ATOM 976 C CA . MET A 1 122 ? -6.102 7.102 16.859 1 94.19 122 MET A CA 1
ATOM 977 C C . MET A 1 122 ? -6.145 5.684 17.422 1 94.19 122 MET A C 1
ATOM 979 O O . MET A 1 122 ? -6.355 4.727 16.672 1 94.19 122 MET A O 1
ATOM 983 N N . SER A 1 123 ? -5.895 5.559 18.734 1 86.06 123 SER A N 1
ATOM 984 C CA . SER A 1 123 ? -6.074 4.285 19.422 1 86.06 123 SER A CA 1
ATOM 985 C C . SER A 1 123 ? -7.547 4.02 19.719 1 86.06 123 SER A C 1
ATOM 987 O O . SER A 1 123 ? -8.352 4.953 19.781 1 86.06 123 SER A O 1
ATOM 989 N N . ALA A 1 124 ? -7.871 2.746 19.719 1 72.44 124 ALA A N 1
ATOM 990 C CA . ALA A 1 124 ? -9.234 2.389 20.109 1 72.44 124 ALA A CA 1
ATOM 991 C C . ALA A 1 124 ? -9.633 3.061 21.422 1 72.44 124 ALA A C 1
ATOM 993 O O . ALA A 1 124 ? -10.781 3.479 21.594 1 72.44 124 ALA A O 1
ATOM 994 N N . GLU A 1 125 ? -8.711 3.105 22.375 1 63.41 125 GLU A N 1
ATOM 995 C CA . GLU A 1 125 ? -8.992 3.697 23.672 1 63.41 125 GLU A CA 1
ATOM 996 C C . GLU A 1 125 ? -9.227 5.199 23.562 1 63.41 125 GLU A C 1
ATOM 998 O O . GLU A 1 125 ? -10.078 5.758 24.266 1 63.41 125 GLU A O 1
ATOM 1003 N N . ALA A 1 126 ? -8.445 5.824 22.812 1 57.28 126 ALA A N 1
ATOM 1004 C CA . ALA A 1 126 ? -8.562 7.273 22.656 1 57.28 126 ALA A CA 1
ATOM 1005 C C . ALA A 1 126 ? -9.883 7.652 22 1 57.28 126 ALA A C 1
ATOM 1007 O O . ALA A 1 126 ? -10.383 8.766 22.188 1 57.28 126 ALA A O 1
ATOM 1008 N N . GLU A 1 127 ? -10.359 6.656 21.234 1 56.56 127 GLU A N 1
ATOM 1009 C CA . GLU A 1 127 ? -11.656 6.941 20.625 1 56.56 127 GLU A CA 1
ATOM 1010 C C . GLU A 1 127 ? -12.727 7.176 21.688 1 56.56 127 GLU A C 1
ATOM 1012 O O . GLU A 1 127 ? -13.672 7.938 21.469 1 56.56 127 GLU A O 1
ATOM 1017 N N . GLN A 1 128 ? -12.453 6.48 22.797 1 52.34 128 GLN A N 1
ATOM 1018 C CA . GLN A 1 128 ? -13.477 6.559 23.844 1 52.34 128 GLN A CA 1
ATOM 1019 C C . GLN A 1 128 ? -13.258 7.773 24.734 1 52.34 128 GLN A C 1
ATOM 1021 O O . GLN A 1 128 ? -14.18 8.219 25.422 1 52.34 128 GLN A O 1
ATOM 1026 N N . SER A 1 129 ? -11.938 8.109 24.953 1 48.56 129 SER A N 1
ATOM 1027 C CA . SER A 1 129 ? -11.719 9.078 26.016 1 48.56 129 SER A CA 1
ATOM 1028 C C . SER A 1 129 ? -11.914 10.508 25.516 1 48.56 129 SER A C 1
ATOM 1030 O O . SER A 1 129 ? -11.352 11.445 26.078 1 48.56 129 SER A O 1
ATOM 1032 N N . ALA A 1 130 ? -12.281 10.828 24.359 1 45.84 130 ALA A N 1
ATOM 1033 C CA . ALA A 1 130 ? -12.602 12.25 24.203 1 45.84 130 ALA A CA 1
ATOM 1034 C C . ALA A 1 130 ? -13.375 12.773 25.406 1 45.84 130 ALA A C 1
ATOM 1036 O O . ALA A 1 130 ? -14.352 12.156 25.844 1 45.84 130 ALA A O 1
ATOM 1037 N N . PRO A 1 131 ? -12.727 13.531 26.359 1 40.69 131 PRO A N 1
ATOM 1038 C CA . PRO A 1 131 ? -13.383 14.016 27.578 1 40.69 131 PRO A CA 1
ATOM 1039 C C . PRO A 1 131 ? -14.852 14.367 27.359 1 40.69 131 PRO A C 1
ATOM 1041 O O . PRO A 1 131 ? -15.203 14.938 26.312 1 40.69 131 PRO A O 1
ATOM 1044 N N . SER A 1 132 ? -15.672 13.57 27.828 1 38.81 132 SER A N 1
ATOM 1045 C CA . SER A 1 132 ? -17 14.078 28.188 1 38.81 132 SER A CA 1
ATOM 1046 C C . SER A 1 132 ? -16.891 15.375 28.984 1 38.81 132 SER A C 1
ATOM 1048 O O . SER A 1 132 ? -17.062 15.367 30.203 1 38.81 132 SER A O 1
ATOM 1050 N N . GLU A 1 133 ? -15.734 16.016 28.906 1 35.34 133 GLU A N 1
ATOM 1051 C CA . GLU A 1 133 ? -15.734 17.203 29.75 1 35.34 133 GLU A CA 1
ATOM 1052 C C . GLU A 1 133 ? -17 18.031 29.547 1 35.34 133 GLU A C 1
ATOM 1054 O O . GLU A 1 133 ? -17.016 19.234 29.812 1 35.34 133 GLU A O 1
ATOM 1059 N N . GLY A 1 134 ? -17.891 17.594 28.688 1 35.97 134 GLY A N 1
ATOM 1060 C CA . GLY A 1 134 ? -19.109 18.391 28.688 1 35.97 134 GLY A CA 1
ATOM 1061 C C . GLY A 1 134 ? -19.75 18.5 30.062 1 35.97 134 GLY A C 1
ATOM 1062 O O . GLY A 1 134 ? -20.938 18.797 30.172 1 35.97 134 GLY A O 1
ATOM 1063 N N . GLU A 1 135 ? -19 18.125 31.141 1 33.94 135 GLU A N 1
ATOM 1064 C CA . GLU A 1 135 ? -19.891 18.188 32.281 1 33.94 135 GLU A CA 1
ATOM 1065 C C . GLU A 1 135 ? -20.328 19.625 32.594 1 33.94 135 GLU A C 1
ATOM 1067 O O . GLU A 1 135 ? -21.047 19.875 33.562 1 33.94 135 GLU A O 1
ATOM 1072 N N . LYS A 1 136 ? -19.5 20.656 32.469 1 33.22 136 LYS A N 1
ATOM 1073 C CA . LYS A 1 136 ? -19.922 21.766 33.312 1 33.22 136 LYS A CA 1
ATOM 1074 C C . LYS A 1 136 ? -21.359 22.172 33 1 33.22 136 LYS A C 1
ATOM 1076 O O . LYS A 1 136 ? -22.172 22.281 33.938 1 33.22 136 LYS A O 1
ATOM 1081 N N . SER A 1 137 ? -21.594 23.328 32.219 1 29.92 137 SER A N 1
ATOM 1082 C CA . SER A 1 137 ? -22.734 24.234 32.344 1 29.92 137 SER A CA 1
ATOM 1083 C C . SER A 1 137 ? -24.031 23.562 31.938 1 29.92 137 SER A C 1
ATOM 1085 O O . SER A 1 137 ? -24.141 23.031 30.828 1 29.92 137 SER A O 1
ATOM 1087 N N . SER A 1 138 ? -24.734 22.922 32.906 1 30.44 138 SER A N 1
ATOM 1088 C CA . SER A 1 138 ? -26.078 22.359 33.031 1 30.44 138 SER A CA 1
ATOM 1089 C C . SER A 1 138 ? -27.125 23.312 32.469 1 30.44 138 SER A C 1
ATOM 1091 O O . SER A 1 138 ? -27.766 24.062 33.188 1 30.44 138 SER A O 1
ATOM 1093 N N . GLY A 1 139 ? -26.812 24.328 31.703 1 26.69 139 GLY A N 1
ATOM 1094 C CA . GLY A 1 139 ? -27.984 25.109 31.297 1 26.69 139 GLY A CA 1
ATOM 1095 C C . GLY A 1 139 ? -29.109 24.266 30.75 1 26.69 139 GLY A C 1
ATOM 1096 O O . GLY A 1 139 ? -28.875 23.234 30.109 1 26.69 139 GLY A O 1
ATOM 1097 N N . SER A 1 140 ? -30.188 24.188 31.625 1 29.47 140 SER A N 1
ATOM 1098 C CA . SER A 1 140 ? -31.453 23.484 31.453 1 29.47 140 SER A CA 1
ATOM 1099 C C . SER A 1 140 ? -31.984 23.641 30.031 1 29.47 140 SER A C 1
ATOM 1101 O O . SER A 1 140 ? -32.406 24.734 29.625 1 29.47 140 SER A O 1
ATOM 1103 N N . ARG A 1 141 ? -31.172 23.281 29.172 1 23.84 141 ARG A N 1
ATOM 1104 C CA . ARG A 1 141 ? -31.781 23.406 27.844 1 23.84 141 ARG A CA 1
ATOM 1105 C C . ARG A 1 141 ? -33.156 22.719 27.812 1 23.84 141 ARG A C 1
ATOM 1107 O O . ARG A 1 141 ? -33.281 21.547 28.156 1 23.84 141 ARG A O 1
ATOM 1114 N N . VAL A 1 142 ? -34.188 23.5 28.281 1 26.73 142 VAL A N 1
ATOM 1115 C CA . VAL A 1 142 ? -35.562 23.141 28.156 1 26.73 142 VAL A CA 1
ATOM 1116 C C . VAL A 1 142 ? -35.812 22.5 26.781 1 26.73 142 VAL A C 1
ATOM 1118 O O . VAL A 1 142 ? -35.562 23.125 25.75 1 26.73 142 VAL A O 1
ATOM 1121 N N . ALA A 1 143 ? -35.375 21.312 26.719 1 26.67 143 ALA A N 1
ATOM 1122 C CA . ALA A 1 143 ? -35.781 20.547 25.547 1 26.67 143 ALA A CA 1
ATOM 1123 C C . ALA A 1 143 ? -37.281 20.75 25.234 1 26.67 143 ALA A C 1
ATOM 1125 O O . ALA A 1 143 ? -38.125 20.375 26.047 1 26.67 143 ALA A O 1
ATOM 1126 N N . VAL A 1 144 ? -37.594 21.859 24.766 1 25.33 144 VAL A N 1
ATOM 1127 C CA . VAL A 1 144 ? -38.969 22 24.281 1 25.33 144 VAL A CA 1
ATOM 1128 C C . VAL A 1 144 ? -39.312 20.797 23.422 1 25.33 144 VAL A C 1
ATOM 1130 O O . VAL A 1 144 ? -38.625 20.484 22.453 1 25.33 144 VAL A O 1
ATOM 1133 N N . SER A 1 145 ? -39.625 19.609 24.109 1 26.64 145 SER A N 1
ATOM 1134 C CA . SER A 1 145 ? -40.375 18.516 23.5 1 26.64 145 SER A CA 1
ATOM 1135 C C . SER A 1 145 ? -41.438 19.016 22.531 1 26.64 145 SER A C 1
ATOM 1137 O O . SER A 1 145 ? -42.5 19.453 22.969 1 26.64 145 SER A O 1
ATOM 1139 N N . SER A 1 146 ? -41.094 19.938 21.641 1 26.56 146 SER A N 1
ATOM 1140 C CA . SER A 1 146 ? -42.219 20.25 20.781 1 26.56 146 SER A CA 1
ATOM 1141 C C . SER A 1 146 ? -42.812 18.984 20.156 1 26.56 146 SER A C 1
ATOM 1143 O O . SER A 1 146 ? -42.094 18.25 19.453 1 26.56 146 SER A O 1
ATOM 1145 N N . LEU A 1 147 ? -43.719 18.25 20.953 1 28.89 147 LEU A N 1
ATOM 1146 C CA . LEU A 1 147 ? -44.688 17.297 20.48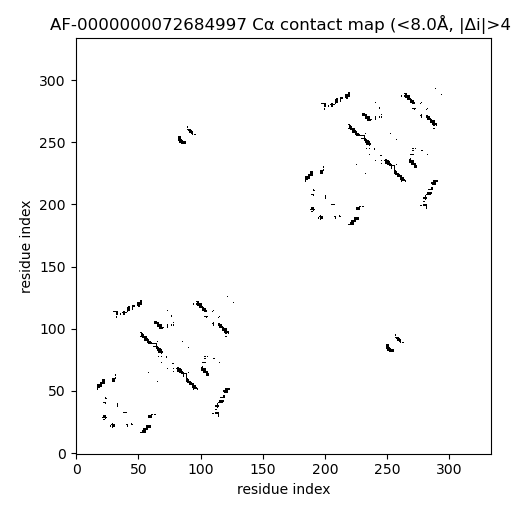4 1 28.89 147 LEU A CA 1
ATOM 1147 C C . LEU A 1 147 ? -45.219 17.688 19.094 1 28.89 147 LEU A C 1
ATOM 1149 O O . LEU A 1 147 ? -46.031 18.609 18.953 1 28.89 147 LEU A O 1
ATOM 1153 N N . GLY A 1 148 ? -44.344 18.156 18.25 1 27.73 148 GLY A N 1
ATOM 1154 C CA . GLY A 1 148 ? -45.031 18.453 17 1 27.73 148 GLY A CA 1
ATOM 1155 C C . GLY A 1 148 ? -45.844 17.281 16.484 1 27.73 148 GLY A C 1
ATOM 1156 O O . GLY A 1 148 ? -45.312 16.172 16.312 1 27.73 148 GLY A O 1
ATOM 1157 N N . VAL A 1 149 ? -47.188 17.172 16.891 1 28.75 149 VAL A N 1
ATOM 1158 C CA . VAL A 1 149 ? -48.281 16.359 16.438 1 28.75 149 VAL A CA 1
ATOM 1159 C C . VAL A 1 149 ? -48.219 16.156 14.93 1 28.75 149 VAL A C 1
ATOM 1161 O O . VAL A 1 149 ? -48.438 17.094 14.164 1 28.75 149 VAL A O 1
ATOM 1164 N N . VAL A 1 150 ? -47.125 15.727 14.422 1 27.56 150 VAL A N 1
ATOM 1165 C CA . VAL A 1 150 ? -47.344 15.406 13.023 1 27.56 150 VAL A CA 1
ATOM 1166 C C . VAL A 1 150 ? -48.625 14.555 12.883 1 27.56 150 VAL A C 1
ATOM 1168 O O . VAL A 1 150 ? -48.719 13.5 13.523 1 27.56 150 VAL A O 1
ATOM 1171 N N . SER A 1 151 ? -49.75 15.172 12.586 1 26.83 151 SER A N 1
ATOM 1172 C CA . SER A 1 151 ? -51.031 14.633 12.102 1 26.83 151 SER A CA 1
ATOM 1173 C C . SER A 1 151 ? -50.812 13.484 11.133 1 26.83 151 SER A C 1
ATOM 1175 O O . SER A 1 151 ? -50.094 13.633 10.133 1 26.83 151 SER A O 1
ATOM 1177 N N . ALA A 1 152 ? -50.594 12.297 11.672 1 25.83 152 ALA A N 1
ATOM 1178 C CA . ALA A 1 152 ? -50.781 11.086 10.883 1 25.83 152 ALA A CA 1
ATOM 1179 C C . ALA A 1 152 ? -52.031 11.203 9.977 1 25.83 152 ALA A C 1
ATOM 1181 O O . ALA A 1 152 ? -53.156 11.266 10.461 1 25.83 152 ALA A O 1
ATOM 1182 N N . LEU A 1 153 ? -52 12.07 8.945 1 25.25 153 LEU A N 1
ATOM 1183 C CA . LEU A 1 153 ? -53.062 11.953 7.953 1 25.25 153 LEU A CA 1
ATOM 1184 C C . LEU A 1 153 ? -53.312 10.492 7.57 1 25.25 153 LEU A C 1
ATOM 1186 O O . LEU A 1 153 ? -52.438 9.867 6.953 1 25.25 153 LEU A O 1
ATOM 1190 N N . PHE A 1 154 ? -53.812 9.68 8.523 1 28.91 154 PHE A N 1
ATOM 1191 C CA . PHE A 1 154 ? -54.531 8.453 8.164 1 28.91 154 PHE A CA 1
ATOM 1192 C C . PHE A 1 154 ? -55.531 8.711 7.055 1 28.91 154 PHE A C 1
ATOM 1194 O O . PHE A 1 154 ? -56.531 9.391 7.273 1 28.91 154 PHE A O 1
ATOM 1201 N N . VAL A 1 155 ? -55.125 9.031 5.816 1 28.08 155 VAL A N 1
ATOM 1202 C CA . VAL A 1 155 ? -56.094 9.109 4.738 1 28.08 155 VAL A CA 1
ATOM 1203 C C . VAL A 1 155 ? -57 7.867 4.754 1 28.08 155 VAL A C 1
ATOM 1205 O O . VAL A 1 155 ? -56.531 6.758 4.492 1 28.08 155 VAL A O 1
ATOM 1208 N N . LEU A 1 156 ? -57.969 7.797 5.809 1 26.72 156 LEU A N 1
ATOM 1209 C CA . LEU A 1 156 ? -59.156 6.992 5.719 1 26.72 156 LEU A CA 1
ATOM 1210 C C . LEU A 1 156 ? -59.844 7.18 4.363 1 26.72 156 LEU A C 1
ATOM 1212 O O . LEU A 1 156 ? -60.281 8.281 4.035 1 26.72 156 LEU A O 1
ATOM 1216 N N . CYS A 1 157 ? -59.25 6.641 3.266 1 31.34 157 CYS A N 1
ATOM 1217 C CA . CYS A 1 157 ? -60.094 6.547 2.072 1 31.34 157 CYS A CA 1
ATOM 1218 C C . CYS A 1 157 ? -61.469 5.984 2.412 1 31.34 157 CYS A C 1
ATOM 1220 O O . CYS A 1 157 ? -61.594 4.82 2.793 1 31.34 157 CYS A O 1
ATOM 1222 N N . PHE A 1 158 ? -62.375 6.801 3.1 1 30.23 158 PHE A N 1
ATOM 1223 C CA . PHE A 1 158 ? -63.812 6.711 3.25 1 30.23 158 PHE A CA 1
ATOM 1224 C C . PHE A 1 158 ? -64.5 6.34 1.926 1 30.23 158 PHE A C 1
ATOM 1226 O O . PHE A 1 158 ? -64.375 7.082 0.947 1 30.23 158 PHE A O 1
ATOM 1233 N N . ALA A 1 159 ? -64.625 5.059 1.54 1 31 159 ALA A N 1
ATOM 1234 C CA . ALA A 1 159 ? -65.625 4.648 0.568 1 31 159 ALA A CA 1
ATOM 1235 C C . ALA A 1 159 ? -67 5.156 0.969 1 31 159 ALA A C 1
ATOM 1237 O O . ALA A 1 159 ? -67.5 4.875 2.072 1 31 159 ALA A O 1
ATOM 1238 N N . LEU A 1 160 ? -67.438 6.41 0.702 1 29.84 160 LEU A N 1
ATOM 1239 C CA . LEU A 1 160 ? -68.75 6.902 0.617 1 29.84 160 LEU A CA 1
ATOM 1240 C C . LEU A 1 160 ? -69.625 5.961 -0.213 1 29.84 160 LEU A C 1
ATOM 1242 O O . LEU A 1 160 ? -69.375 5.777 -1.408 1 29.84 160 LEU A O 1
ATOM 1246 N N . SER A 1 161 ? -70.125 4.797 0.339 1 31.11 161 SER A N 1
ATOM 1247 C CA . SER A 1 161 ? -71.312 4.109 -0.177 1 31.11 161 SER A CA 1
ATOM 1248 C C . SER A 1 161 ? -72.5 5.043 -0.25 1 31.11 161 SER A C 1
ATOM 1250 O O . SER A 1 161 ? -73.062 5.434 0.781 1 31.11 161 SER A O 1
ATOM 1252 N N . TYR A 1 162 ? -72.562 6.07 -1.139 1 27.73 162 TYR A N 1
ATOM 1253 C CA . TYR A 1 162 ? -73.812 6.816 -1.398 1 27.73 162 TYR A CA 1
ATOM 1254 C C . TYR A 1 162 ? -74.938 5.879 -1.789 1 27.73 162 TYR A C 1
ATOM 1256 O O . TYR A 1 162 ? -74.938 5.285 -2.871 1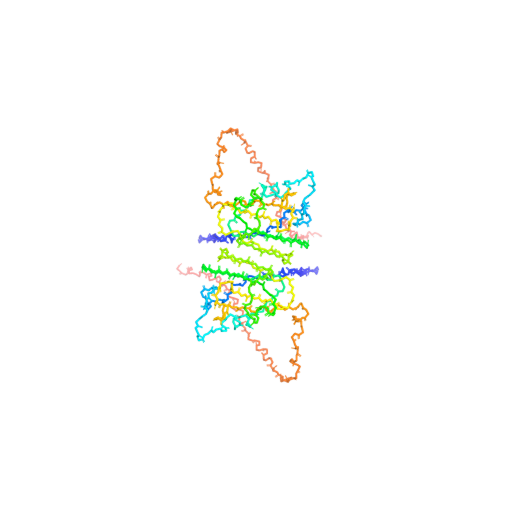 27.73 162 TYR A O 1
ATOM 1264 N N . MET A 1 163 ? -75.438 5.023 -0.806 1 28.47 163 MET A N 1
ATOM 1265 C CA . MET A 1 163 ? -76.75 4.492 -0.992 1 28.47 163 MET A CA 1
ATOM 1266 C C . MET A 1 163 ? -77.75 5.625 -1.141 1 28.47 163 MET A C 1
ATOM 1268 O O . MET A 1 163 ? -78.062 6.352 -0.183 1 28.47 163 MET A O 1
ATOM 1272 N N . VAL A 1 164 ? -77.75 6.547 -2.092 1 30.77 164 VAL A N 1
ATOM 1273 C CA . VAL A 1 164 ? -78.875 7.414 -2.314 1 30.77 164 VAL 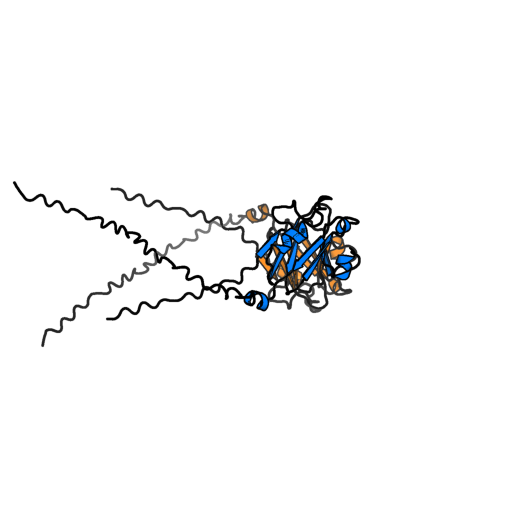A CA 1
ATOM 1274 C C . VAL A 1 164 ? -80.125 6.57 -2.418 1 30.77 164 VAL A C 1
ATOM 1276 O O . VAL A 1 164 ? -80.312 5.777 -3.35 1 30.77 164 VAL A O 1
ATOM 1279 N N . LEU A 1 165 ? -80.875 6.242 -1.287 1 25.92 165 LEU A N 1
ATOM 1280 C CA . LEU A 1 165 ? -82.25 5.809 -0.865 1 25.92 165 LEU A CA 1
ATOM 1281 C C . LEU A 1 165 ? -83.312 6.574 -1.612 1 25.92 165 LEU A C 1
ATOM 1283 O O . LEU A 1 165 ? -84.375 6.027 -1.89 1 25.92 165 LEU A O 1
ATOM 1287 N N . SER A 1 166 ? -83.562 7.898 -1.245 1 27.83 166 SER A N 1
ATOM 1288 C CA . SER A 1 166 ? -85 8.25 -1.232 1 27.83 166 SER A CA 1
ATOM 1289 C C . SER A 1 166 ? -85.688 7.938 -2.572 1 27.83 166 SER A C 1
ATOM 1291 O O . SER A 1 166 ? -85 7.801 -3.588 1 27.83 166 SER A O 1
ATOM 1293 N N . PHE A 1 167 ? -86.625 9.047 -2.936 1 25.88 167 PHE A N 1
ATOM 1294 C CA . PHE A 1 167 ? -87.625 9.336 -3.99 1 25.88 167 PHE A CA 1
ATOM 1295 C C . PHE A 1 167 ? -86.938 9.344 -5.355 1 25.88 167 PHE A C 1
ATOM 1297 O O . PHE A 1 167 ? -85.75 9.742 -5.48 1 25.88 167 PHE A O 1
ATOM 1304 N N . MET B 1 1 ? -60.531 1.922 -13.477 1 41.34 1 MET B N 1
ATOM 1305 C CA . MET B 1 1 ? -59.406 2.543 -12.797 1 41.34 1 MET B CA 1
ATOM 1306 C C . MET B 1 1 ? -58.188 1.61 -12.789 1 41.34 1 MET B C 1
ATOM 1308 O O . MET B 1 1 ? -58.25 0.53 -12.203 1 41.34 1 MET B O 1
ATOM 1312 N N . LEU B 1 2 ? -57.375 1.611 -13.891 1 48.47 2 LEU B N 1
ATOM 1313 C CA . LEU B 1 2 ? -56.188 0.868 -14.195 1 48.47 2 LEU B CA 1
ATOM 1314 C C . LEU B 1 2 ? -55.031 1.253 -13.242 1 48.47 2 LEU B C 1
ATOM 1316 O O . LEU B 1 2 ? -54.656 2.42 -13.172 1 48.47 2 LEU B O 1
ATOM 1320 N N . PHE B 1 3 ? -54.844 0.566 -12.094 1 55.34 3 PHE B N 1
ATOM 1321 C CA . PHE B 1 3 ? -53.688 0.678 -11.203 1 55.34 3 PHE B CA 1
ATOM 1322 C C . PHE B 1 3 ? -52.406 0.432 -11.969 1 55.34 3 PHE B C 1
ATOM 1324 O O . PHE B 1 3 ? -52.125 -0.686 -12.414 1 55.34 3 PHE B O 1
ATOM 1331 N N . LEU B 1 4 ? -51.812 1.46 -12.633 1 52.5 4 LEU B N 1
ATOM 1332 C CA . LEU B 1 4 ? -50.469 1.419 -13.211 1 52.5 4 LEU B CA 1
ATOM 1333 C C . LEU B 1 4 ? -49.438 1.101 -12.141 1 52.5 4 LEU B C 1
ATOM 1335 O O . LEU B 1 4 ? -49.219 1.906 -11.234 1 52.5 4 LEU B O 1
ATOM 1339 N N . LEU B 1 5 ? -49.125 -0.197 -11.812 1 53.81 5 LEU B N 1
ATOM 1340 C CA . LEU B 1 5 ? -48 -0.639 -11.039 1 53.81 5 LEU B CA 1
ATOM 1341 C C . LEU B 1 5 ? -46.688 -0.123 -11.648 1 53.81 5 LEU B C 1
ATOM 1343 O O . LEU B 1 5 ? -46.312 -0.55 -12.742 1 53.81 5 LEU B O 1
ATOM 1347 N N . THR B 1 6 ? -46.25 1.129 -11.367 1 53.56 6 THR B N 1
ATOM 1348 C CA . THR B 1 6 ? -44.906 1.613 -11.742 1 53.56 6 THR B CA 1
ATOM 1349 C C . THR B 1 6 ? -43.844 0.72 -11.156 1 53.56 6 THR B C 1
ATOM 1351 O O . THR B 1 6 ? -43.688 0.625 -9.938 1 53.56 6 THR B O 1
ATOM 1354 N N . VAL B 1 7 ? -43.406 -0.356 -11.82 1 53.06 7 VAL B N 1
ATOM 1355 C CA . VAL B 1 7 ? -42.188 -1.104 -11.539 1 53.06 7 VAL B CA 1
ATOM 1356 C C . VAL B 1 7 ? -41 -0.155 -11.539 1 53.06 7 VAL B C 1
ATOM 1358 O O . VAL B 1 7 ? -40.625 0.423 -12.57 1 53.06 7 VAL B O 1
ATOM 1361 N N . PHE B 1 8 ? -40.625 0.562 -10.406 1 50.75 8 PHE B N 1
ATOM 1362 C CA . PHE B 1 8 ? -39.344 1.236 -10.273 1 50.75 8 PHE B CA 1
ATOM 1363 C C . PHE B 1 8 ? -38.188 0.25 -10.438 1 50.75 8 PHE B C 1
ATOM 1365 O O . PHE B 1 8 ? -37.969 -0.597 -9.578 1 50.75 8 PHE B O 1
ATOM 1372 N N . SER B 1 9 ? -37.781 -0.054 -11.641 1 49.19 9 SER B N 1
ATOM 1373 C CA . SER B 1 9 ? -36.531 -0.749 -11.883 1 49.19 9 SER B CA 1
ATOM 1374 C C . SER B 1 9 ? -35.375 -0.058 -11.164 1 49.19 9 SER B C 1
ATOM 1376 O O . SER B 1 9 ? -34.969 1.042 -11.547 1 49.19 9 SER B O 1
ATOM 1378 N N . TYR B 1 10 ? -35.156 -0.25 -9.875 1 49.81 10 TYR B N 1
ATOM 1379 C CA . TYR B 1 10 ? -33.906 0.14 -9.227 1 49.81 10 TYR B CA 1
ATOM 1380 C C . TYR B 1 10 ? -32.719 -0.365 -10.016 1 49.81 10 TYR B C 1
ATOM 1382 O O . TYR B 1 10 ? -32.469 -1.569 -10.062 1 49.81 10 TYR B O 1
ATOM 1390 N N . ILE B 1 11 ? -32.344 0.253 -11.141 1 51.22 11 ILE B N 1
ATOM 1391 C CA . ILE B 1 11 ? -31 -0.011 -11.68 1 51.22 11 ILE B CA 1
ATOM 1392 C C . ILE B 1 11 ? -29.969 0.093 -10.562 1 51.22 11 ILE B C 1
ATOM 1394 O O . ILE B 1 11 ? -29.656 1.19 -10.086 1 51.22 11 ILE B O 1
ATOM 1398 N N . GLY B 1 12 ? -29.891 -0.889 -9.711 1 47.5 12 GLY B N 1
ATOM 1399 C CA . GLY B 1 12 ? -28.828 -0.95 -8.719 1 47.5 12 GLY B CA 1
ATOM 1400 C C . GLY B 1 12 ? -27.453 -0.639 -9.289 1 47.5 12 GLY B C 1
ATOM 1401 O O . GLY B 1 12 ? -26.984 -1.32 -10.203 1 47.5 12 GLY B O 1
ATOM 1402 N N . LEU B 1 13 ? -27.031 0.577 -9.547 1 49.91 13 LEU B N 1
ATOM 1403 C CA . LEU B 1 13 ? -25.609 0.816 -9.703 1 49.91 13 LEU B CA 1
ATOM 1404 C C . LEU B 1 13 ? -24.797 -0.135 -8.82 1 49.91 13 LEU B C 1
ATOM 1406 O O . LEU B 1 13 ? -24.891 -0.075 -7.594 1 49.91 13 LEU B O 1
ATOM 1410 N N . PHE B 1 14 ? -24.578 -1.312 -9.383 1 51.66 14 PHE B N 1
ATOM 1411 C CA . PHE B 1 14 ? -23.688 -2.219 -8.672 1 51.66 14 PHE B CA 1
ATOM 1412 C C . PHE B 1 14 ? -22.328 -1.559 -8.43 1 51.66 14 PHE B C 1
ATOM 1414 O O . PHE B 1 14 ? -21.656 -1.168 -9.375 1 51.66 14 PHE B O 1
ATOM 1421 N N . PRO B 1 15 ? -22.031 -0.925 -7.449 1 50.97 15 PRO B N 1
ATOM 1422 C CA . PRO B 1 15 ? -20.672 -0.437 -7.215 1 50.97 15 PRO B CA 1
ATOM 1423 C C . PRO B 1 15 ? -19.594 -1.429 -7.668 1 50.97 15 PRO B C 1
ATOM 1425 O O . PRO B 1 15 ? -19.797 -2.643 -7.57 1 50.97 15 PRO B O 1
ATOM 1428 N N . VAL B 1 16 ? -18.969 -1.22 -8.922 1 56.09 16 VAL B N 1
ATOM 1429 C CA . VAL B 1 16 ? -17.797 -2.041 -9.203 1 56.09 16 VAL B CA 1
ATOM 1430 C C . VAL B 1 16 ? -17.016 -2.283 -7.914 1 56.09 16 VAL B C 1
ATOM 1432 O O . VAL B 1 16 ? -16.516 -1.341 -7.305 1 56.09 16 VAL B O 1
ATOM 1435 N N . SER B 1 17 ? -17.359 -3.344 -7.195 1 71 17 SER B N 1
ATOM 1436 C CA . SER B 1 17 ? -16.844 -3.715 -5.883 1 71 17 SER B CA 1
ATOM 1437 C C . SER B 1 17 ? -15.375 -4.109 -5.957 1 71 17 SER B C 1
ATOM 1439 O O . SER B 1 17 ? -14.992 -4.977 -6.75 1 71 17 SER B O 1
ATOM 1441 N N . SER B 1 18 ? -14.352 -3.23 -5.844 1 83.75 18 SER B N 1
ATOM 1442 C CA . SER B 1 18 ? -12.945 -3.562 -5.613 1 83.75 18 SER B CA 1
ATOM 1443 C C . SER B 1 18 ? -12.797 -4.52 -4.434 1 83.75 18 SER B C 1
ATOM 1445 O O . SER B 1 18 ? -13.531 -4.426 -3.453 1 83.75 18 SER B O 1
ATOM 1447 N N . PHE B 1 19 ? -11.969 -5.605 -4.699 1 90 19 PHE B N 1
ATOM 1448 C CA . PHE B 1 19 ? -11.727 -6.602 -3.666 1 90 19 PHE B CA 1
ATOM 1449 C C . PHE B 1 19 ? -10.273 -6.555 -3.199 1 90 19 PHE B C 1
ATOM 1451 O O . PHE B 1 19 ? -9.391 -6.125 -3.945 1 90 19 PHE B O 1
ATOM 1458 N N . GLU B 1 20 ? -10.133 -6.926 -1.996 1 91.62 20 GLU B N 1
ATOM 1459 C CA . GLU B 1 20 ? -8.797 -7.16 -1.458 1 91.62 20 GLU B CA 1
ATOM 1460 C C . GLU B 1 20 ? -8.508 -8.656 -1.324 1 91.62 20 GLU B C 1
ATOM 1462 O O . GLU B 1 20 ? -9.297 -9.391 -0.726 1 91.62 20 GLU B O 1
ATOM 1467 N N . PHE B 1 21 ? -7.395 -9.094 -1.845 1 94.5 21 PHE B N 1
ATOM 1468 C CA . PHE B 1 21 ? -7 -10.492 -1.778 1 94.5 21 PHE B CA 1
ATOM 1469 C C . PHE B 1 21 ? -5.773 -10.664 -0.891 1 94.5 21 PHE B C 1
ATOM 1471 O O . PHE B 1 21 ? -4.766 -9.977 -1.071 1 94.5 21 PHE B O 1
ATOM 1478 N N . GLN B 1 22 ? -5.902 -11.562 0.035 1 94.81 22 GLN B N 1
ATOM 1479 C CA . GLN B 1 22 ? -4.715 -11.938 0.794 1 94.81 22 GLN B CA 1
ATOM 1480 C C . GLN B 1 22 ? -3.803 -12.844 -0.029 1 94.81 22 GLN B C 1
ATOM 1482 O O . GLN B 1 22 ? -4.223 -13.906 -0.487 1 94.81 22 GLN B O 1
ATOM 1487 N N . VAL B 1 23 ? -2.607 -12.461 -0.178 1 96.81 23 VAL B N 1
ATOM 1488 C CA . VAL B 1 23 ? -1.663 -13.219 -0.994 1 96.81 23 VAL B CA 1
ATOM 1489 C C . VAL B 1 23 ? -1.454 -14.602 -0.389 1 96.81 23 VAL B C 1
ATOM 1491 O O . VAL B 1 23 ? -1.231 -14.734 0.816 1 96.81 23 VAL B O 1
ATOM 1494 N N . GLY B 1 24 ? -1.402 -15.531 -1.232 1 90.94 24 GLY B N 1
ATOM 1495 C CA . GLY B 1 24 ? -1.242 -16.922 -0.829 1 90.94 24 GLY B CA 1
ATOM 1496 C C . GLY B 1 24 ? -2.553 -17.594 -0.46 1 90.94 24 GLY B C 1
ATOM 1497 O O . GLY B 1 24 ? -2.625 -18.812 -0.37 1 90.94 24 GLY B O 1
ATOM 1498 N N . GLY B 1 25 ? -3.547 -16.781 -0.253 1 85.06 25 GLY B N 1
ATOM 1499 C CA . GLY B 1 25 ? -4.852 -17.344 0.061 1 85.06 25 GLY B CA 1
ATOM 1500 C C . GLY B 1 25 ? -4.895 -18.031 1.409 1 85.06 25 GLY B C 1
ATOM 1501 O O . GLY B 1 25 ? -4.148 -17.672 2.322 1 85.06 25 GLY B O 1
ATOM 1502 N N . THR B 1 26 ? -5.773 -18.906 1.501 1 78 26 THR B N 1
ATOM 1503 C CA . THR B 1 26 ? -5.984 -19.641 2.742 1 78 26 THR B CA 1
ATOM 1504 C C . THR B 1 26 ? -4.941 -20.75 2.9 1 78 26 THR B C 1
ATOM 1506 O O . THR B 1 26 ? -4.758 -21.281 3.996 1 78 26 THR B O 1
ATOM 1509 N N . GLN B 1 27 ? -4.223 -20.906 1.888 1 70.62 27 GLN B N 1
ATOM 1510 C CA . GLN B 1 27 ? -3.297 -22.047 1.882 1 70.62 27 GLN B CA 1
ATOM 1511 C C . GLN B 1 27 ? -1.943 -21.641 2.467 1 70.62 27 GLN B C 1
ATOM 1513 O O . GLN B 1 27 ? -1.135 -22.516 2.812 1 70.62 27 GLN B O 1
ATOM 1518 N N . THR B 1 28 ? -1.81 -20.438 2.5 1 72.38 28 THR B N 1
ATOM 1519 C CA . THR B 1 28 ? -0.483 -20.016 2.938 1 72.38 28 THR B CA 1
ATOM 1520 C C . THR B 1 28 ? -0.563 -19.266 4.262 1 72.38 28 THR B C 1
ATOM 1522 O O . THR B 1 28 ? -1.648 -18.859 4.688 1 72.38 28 THR B O 1
ATOM 1525 N N . GLN B 1 29 ? 0.56 -19.281 4.926 1 79.88 29 GLN B N 1
ATOM 1526 C CA . GLN B 1 29 ? 0.724 -18.516 6.152 1 79.88 29 GLN B CA 1
ATOM 1527 C C . GLN B 1 29 ? 1.092 -17.062 5.844 1 79.88 29 GLN B C 1
ATOM 1529 O O . GLN B 1 29 ? 1.733 -16.391 6.656 1 79.88 29 GLN B O 1
ATOM 1534 N N . GLY B 1 30 ? 0.695 -16.688 4.691 1 93.38 30 GLY B N 1
ATOM 1535 C CA . GLY B 1 30 ? 1.076 -15.344 4.297 1 93.38 30 GLY B CA 1
ATOM 1536 C C . GLY B 1 30 ? 2.262 -15.312 3.352 1 93.38 30 GLY B C 1
ATOM 1537 O O . GLY B 1 30 ? 2.449 -16.234 2.551 1 93.38 30 GLY B O 1
ATOM 1538 N N . TRP B 1 31 ? 3 -14.281 3.256 1 97.56 31 TRP B N 1
ATOM 1539 C CA . TRP B 1 31 ? 4.168 -14.078 2.404 1 97.56 31 TRP B CA 1
ATOM 1540 C C . TRP B 1 31 ? 5.438 -14.578 3.086 1 97.56 31 TRP B C 1
ATOM 1542 O O . TRP B 1 31 ? 6.082 -13.836 3.83 1 97.56 31 TRP B O 1
ATOM 1552 N N . VAL B 1 32 ? 5.727 -15.844 2.932 1 96.75 32 VAL B N 1
ATOM 1553 C CA . VAL B 1 32 ? 6.867 -16.531 3.52 1 96.75 32 VAL B CA 1
ATOM 1554 C C . VAL B 1 32 ? 7.566 -17.375 2.455 1 96.75 32 VAL B C 1
ATOM 1556 O O . VAL B 1 32 ? 7.012 -17.609 1.379 1 96.75 32 VAL B O 1
ATOM 1559 N N . VAL B 1 33 ? 8.812 -17.797 2.783 1 96.69 33 VAL B N 1
ATOM 1560 C CA . VAL B 1 33 ? 9.5 -18.719 1.883 1 96.69 33 VAL B CA 1
ATOM 1561 C C . VAL B 1 33 ? 8.719 -20.016 1.771 1 96.69 33 VAL B C 1
ATOM 1563 O O . VAL B 1 33 ? 8.406 -20.656 2.781 1 96.69 33 VAL B O 1
ATOM 1566 N N . PRO B 1 34 ? 8.383 -20.391 0.542 1 95.5 34 PRO B N 1
ATOM 1567 C CA . PRO B 1 34 ? 7.648 -21.656 0.389 1 95.5 34 PRO B CA 1
ATOM 1568 C C . PRO B 1 34 ? 8.492 -22.875 0.735 1 95.5 34 PRO B C 1
ATOM 1570 O O . PRO B 1 34 ? 9.727 -22.797 0.75 1 95.5 34 PRO B O 1
ATOM 1573 N N . PRO B 1 35 ? 7.695 -23.953 1.016 1 92.25 35 PRO B N 1
ATOM 1574 C CA . PRO B 1 35 ? 8.438 -25.219 1.166 1 92.25 35 PRO B CA 1
ATOM 1575 C C . PRO B 1 35 ? 9.188 -25.609 -0.105 1 92.25 35 PRO B C 1
ATOM 1577 O O . PRO B 1 35 ? 8.758 -25.266 -1.21 1 92.25 35 PRO B O 1
ATOM 1580 N N . VAL B 1 36 ? 10.242 -26.312 0.084 1 91.25 36 VAL B N 1
ATOM 1581 C CA . VAL B 1 36 ? 11.133 -26.703 -1.011 1 91.25 36 VAL B CA 1
ATOM 1582 C C . VAL B 1 36 ? 10.336 -27.438 -2.086 1 91.25 36 VAL B C 1
ATOM 1584 O O . VAL B 1 36 ? 10.594 -27.266 -3.281 1 91.25 36 VAL B O 1
ATOM 1587 N N . ASN B 1 37 ? 9.328 -28.125 -1.763 1 90.44 37 ASN B N 1
ATOM 1588 C CA . ASN B 1 37 ? 8.586 -28.953 -2.711 1 90.44 37 ASN B CA 1
ATOM 1589 C C . ASN B 1 37 ? 7.375 -28.203 -3.27 1 90.44 37 ASN B C 1
ATOM 1591 O O . ASN B 1 37 ? 6.566 -28.781 -4 1 90.44 37 ASN B O 1
ATOM 1595 N N . ASP B 1 38 ? 7.238 -26.922 -2.957 1 91.56 38 ASP B N 1
ATOM 1596 C CA . ASP B 1 38 ? 6.078 -26.172 -3.43 1 91.56 38 ASP B CA 1
ATOM 1597 C C . ASP B 1 38 ? 6.449 -24.719 -3.717 1 91.56 38 ASP B C 1
ATOM 1599 O O . ASP B 1 38 ? 5.793 -23.797 -3.232 1 91.56 38 ASP B O 1
ATOM 1603 N N . SER B 1 39 ? 7.504 -24.594 -4.594 1 92.5 39 SER B N 1
ATOM 1604 C CA . SER B 1 39 ? 8.047 -23.266 -4.883 1 92.5 39 SER B CA 1
ATOM 1605 C C . SER B 1 39 ? 7.082 -22.453 -5.738 1 92.5 39 SER B C 1
ATOM 1607 O O . SER B 1 39 ? 7.254 -21.234 -5.895 1 92.5 39 SER B O 1
ATOM 1609 N N . LYS B 1 40 ? 5.977 -23.078 -6.199 1 94.38 40 LYS B N 1
ATOM 1610 C CA . LYS B 1 40 ? 5.078 -22.375 -7.105 1 94.38 40 LYS B CA 1
ATOM 1611 C C . LYS B 1 40 ? 3.777 -22 -6.406 1 94.38 40 LYS B C 1
ATOM 1613 O O . LYS B 1 40 ? 2.824 -21.562 -7.051 1 94.38 40 LYS B O 1
ATOM 1618 N N . ILE B 1 41 ? 3.748 -22.094 -5.141 1 94.38 41 ILE B N 1
ATOM 1619 C CA . ILE B 1 41 ? 2.518 -22 -4.363 1 94.38 41 ILE B CA 1
ATOM 1620 C C . ILE B 1 41 ? 1.848 -20.656 -4.637 1 94.38 41 ILE B C 1
ATOM 1622 O O . ILE B 1 41 ? 0.625 -20.578 -4.781 1 94.38 41 ILE B O 1
ATOM 1626 N N . TYR B 1 42 ? 2.557 -19.562 -4.715 1 96.81 42 TYR B N 1
ATOM 1627 C CA . TYR B 1 42 ? 1.971 -18.25 -4.898 1 96.81 42 TYR B CA 1
ATOM 1628 C C . TYR B 1 42 ? 1.397 -18.094 -6.305 1 96.81 42 TYR B C 1
ATOM 1630 O O . TYR B 1 42 ? 0.281 -17.609 -6.477 1 96.81 42 TYR B O 1
ATOM 1638 N N . ASN B 1 43 ? 2.152 -18.516 -7.234 1 96.62 43 ASN B N 1
ATOM 1639 C CA . ASN B 1 43 ? 1.678 -18.375 -8.609 1 96.62 43 ASN B CA 1
ATOM 1640 C C . ASN B 1 43 ? 0.515 -19.312 -8.898 1 96.62 43 ASN B C 1
ATOM 1642 O O . ASN B 1 43 ? -0.377 -18.984 -9.68 1 96.62 43 ASN B O 1
ATOM 1646 N N . ASP B 1 44 ? 0.535 -20.469 -8.25 1 94.62 44 ASP B N 1
ATOM 1647 C CA . ASP B 1 44 ? -0.62 -21.359 -8.367 1 94.62 44 ASP B CA 1
ATOM 1648 C C . ASP B 1 44 ? -1.875 -20.703 -7.793 1 94.62 44 ASP B C 1
ATOM 1650 O O . ASP B 1 44 ? -2.934 -20.719 -8.422 1 94.62 44 ASP B O 1
ATOM 1654 N N . TRP B 1 45 ? -1.825 -20.172 -6.637 1 95.5 45 TRP B N 1
ATOM 1655 C CA . TRP B 1 45 ? -2.932 -19.422 -6.035 1 95.5 45 TRP B CA 1
ATOM 1656 C C . TRP B 1 45 ? -3.414 -18.312 -6.957 1 95.5 45 TRP B C 1
ATOM 1658 O O . TRP B 1 45 ? -4.617 -18.156 -7.172 1 95.5 45 TRP B O 1
ATOM 1668 N N . ALA B 1 46 ? -2.434 -17.5 -7.496 1 96.19 46 ALA B N 1
ATOM 1669 C CA . ALA B 1 46 ? -2.777 -16.344 -8.32 1 96.19 46 ALA B CA 1
ATOM 1670 C C . ALA B 1 46 ? -3.455 -16.781 -9.617 1 96.19 46 ALA B C 1
ATOM 1672 O O . ALA B 1 46 ? -4.352 -16.094 -10.109 1 96.19 46 ALA B O 1
ATOM 1673 N N . SER B 1 47 ? -2.998 -17.859 -10.117 1 95 47 SER B N 1
ATOM 1674 C CA . SER B 1 47 ? -3.537 -18.328 -11.383 1 95 47 SER B CA 1
ATOM 1675 C C . SER B 1 47 ? -5.012 -18.703 -11.258 1 95 47 SER B C 1
ATOM 1677 O O . SER B 1 47 ? -5.727 -18.766 -12.258 1 95 47 SER B O 1
ATOM 1679 N N . GLU B 1 48 ? -5.496 -18.891 -10.07 1 92.81 48 GLU B N 1
ATOM 1680 C CA . GLU B 1 48 ? -6.883 -19.266 -9.836 1 92.81 48 GLU B CA 1
ATOM 1681 C C . GLU B 1 48 ? -7.734 -18.062 -9.453 1 92.81 48 GLU B C 1
ATOM 1683 O O . GLU B 1 48 ? -8.938 -18.203 -9.227 1 92.81 48 GLU B O 1
ATOM 1688 N N . THR B 1 49 ? -7.078 -17 -9.328 1 92.12 49 THR B N 1
ATOM 1689 C CA . THR B 1 49 ? -7.77 -15.789 -8.898 1 92.12 49 THR B CA 1
ATOM 1690 C C . THR B 1 49 ? -7.973 -14.836 -10.078 1 92.12 49 THR B C 1
ATOM 1692 O O . THR B 1 49 ? -7.055 -14.625 -10.875 1 92.12 49 THR B O 1
ATOM 1695 N N . ARG B 1 50 ? -9.172 -14.25 -10.188 1 92.06 50 ARG B N 1
ATOM 1696 C CA . ARG B 1 50 ? -9.461 -13.273 -11.234 1 92.06 50 ARG B CA 1
ATOM 1697 C C . ARG B 1 50 ? -9.336 -11.852 -10.703 1 92.06 50 ARG B C 1
ATOM 1699 O O . ARG B 1 50 ? -10.32 -11.266 -10.242 1 92.06 50 ARG B O 1
ATOM 1706 N N . PHE B 1 51 ? -8.203 -11.352 -10.914 1 95.38 51 PHE B N 1
ATOM 1707 C CA . PHE B 1 51 ? -7.941 -9.992 -10.461 1 95.38 51 PHE B CA 1
ATOM 1708 C C . PHE B 1 51 ? -8.469 -8.977 -11.469 1 95.38 51 PHE B C 1
ATOM 1710 O O . PHE B 1 51 ? -8.305 -9.148 -12.68 1 95.38 51 PHE B O 1
ATOM 1717 N N . ARG B 1 52 ? -9.023 -7.906 -10.938 1 94.12 52 ARG B N 1
ATOM 1718 C CA . ARG B 1 52 ? -9.539 -6.824 -11.766 1 94.12 52 ARG B CA 1
ATOM 1719 C C . ARG B 1 52 ? -8.898 -5.492 -11.398 1 94.12 52 ARG B C 1
ATOM 1721 O O . ARG B 1 52 ? -8.359 -5.344 -10.297 1 94.12 52 ARG B O 1
ATOM 1728 N N . VAL B 1 53 ? -8.961 -4.629 -12.359 1 94.06 53 VAL B N 1
ATOM 1729 C CA . VAL B 1 53 ? -8.461 -3.287 -12.078 1 94.06 53 VAL B CA 1
ATOM 1730 C C . VAL B 1 53 ? -9.188 -2.711 -10.867 1 94.06 53 VAL B C 1
ATOM 1732 O O . VAL B 1 53 ? -10.414 -2.801 -10.766 1 94.06 53 VAL B O 1
ATOM 1735 N N . GLY B 1 54 ? -8.43 -2.111 -9.961 1 90.75 54 GLY B N 1
ATOM 1736 C CA . GLY B 1 54 ? -9.023 -1.561 -8.758 1 90.75 54 GLY B CA 1
ATOM 1737 C C . GLY B 1 54 ? -8.891 -2.479 -7.555 1 90.75 54 GLY B C 1
ATOM 1738 O O . GLY B 1 54 ? -9.008 -2.033 -6.41 1 90.75 54 GLY B O 1
ATOM 1739 N N . ASP B 1 55 ? -8.648 -3.773 -7.754 1 94 55 ASP B N 1
ATOM 1740 C CA . ASP B 1 55 ? -8.414 -4.707 -6.656 1 94 55 ASP B CA 1
ATOM 1741 C C . ASP B 1 55 ? -7.098 -4.402 -5.949 1 94 55 ASP B C 1
ATOM 1743 O O . ASP B 1 55 ? -6.266 -3.65 -6.469 1 94 55 ASP B O 1
ATOM 1747 N N . THR B 1 56 ? -7.023 -4.926 -4.73 1 95.19 56 THR B N 1
ATOM 1748 C CA . THR B 1 56 ? -5.781 -4.84 -3.977 1 95.19 56 THR B CA 1
ATOM 1749 C C . THR B 1 56 ? -5.32 -6.227 -3.529 1 95.19 56 THR B C 1
ATOM 1751 O O . THR B 1 56 ? -6.133 -7.145 -3.402 1 95.19 56 THR B O 1
ATOM 1754 N N . VAL B 1 57 ? -3.961 -6.336 -3.381 1 96.88 57 VAL B N 1
ATOM 1755 C CA . VAL B 1 57 ? -3.408 -7.531 -2.75 1 96.88 57 VAL B CA 1
ATOM 1756 C C . VAL B 1 57 ? -2.729 -7.152 -1.436 1 96.88 57 VAL B C 1
ATOM 1758 O O . VAL B 1 57 ? -2.096 -6.102 -1.336 1 96.88 57 VAL B O 1
ATOM 1761 N N . ARG B 1 58 ? -2.922 -7.98 -0.464 1 96.25 58 ARG B N 1
ATOM 1762 C CA . ARG B 1 58 ? -2.332 -7.758 0.853 1 96.25 58 ARG B CA 1
ATOM 1763 C C . ARG B 1 58 ? -1.275 -8.812 1.165 1 96.25 58 ARG B C 1
ATOM 1765 O O . ARG B 1 58 ? -1.532 -10.008 1.047 1 96.25 58 ARG B O 1
ATOM 1772 N N . PHE B 1 59 ? -0.078 -8.367 1.516 1 97.44 59 PHE B N 1
ATOM 1773 C CA . PHE B 1 59 ? 1.014 -9.219 1.964 1 97.44 59 PHE B CA 1
ATOM 1774 C C . PHE B 1 59 ? 1.172 -9.148 3.479 1 97.44 59 PHE B C 1
ATOM 1776 O O . PHE B 1 59 ? 1.434 -8.078 4.027 1 97.44 59 PHE B O 1
ATOM 1783 N N . LYS B 1 60 ? 1.021 -10.234 4.094 1 96.38 60 LYS B N 1
ATOM 1784 C CA . LYS B 1 60 ? 1.353 -10.344 5.512 1 96.38 60 LYS B CA 1
ATOM 1785 C C . LYS B 1 60 ? 2.639 -11.141 5.719 1 96.38 60 LYS B C 1
ATOM 1787 O O . LYS B 1 60 ? 2.799 -12.227 5.156 1 96.38 60 LYS B O 1
ATOM 1792 N N . TYR B 1 61 ? 3.553 -10.625 6.406 1 96.69 61 TYR B N 1
ATOM 1793 C CA . TYR B 1 61 ? 4.84 -11.289 6.582 1 96.69 61 TYR B CA 1
ATOM 1794 C C . TYR B 1 61 ? 5.527 -10.812 7.855 1 96.69 61 TYR B C 1
ATOM 1796 O O . TYR B 1 61 ? 5.176 -9.766 8.406 1 96.69 61 TYR B O 1
ATOM 1804 N N . GLU B 1 62 ? 6.406 -11.68 8.312 1 93.75 62 GLU B N 1
ATOM 1805 C CA . GLU B 1 62 ? 7.289 -11.367 9.43 1 93.75 62 GLU B CA 1
ATOM 1806 C C . GLU B 1 62 ? 8.75 -11.328 8.992 1 93.75 62 GLU B C 1
ATOM 1808 O O . GLU B 1 62 ? 9.242 -12.273 8.367 1 93.75 62 GLU B O 1
ATOM 1813 N N . LYS B 1 63 ? 9.484 -10.297 9.328 1 93.62 63 LYS B N 1
ATOM 1814 C CA . LYS B 1 63 ? 10.914 -10.18 9.047 1 93.62 63 LYS B CA 1
ATOM 1815 C C . LYS B 1 63 ? 11.203 -10.414 7.57 1 93.62 63 LYS B C 1
ATOM 1817 O O . LYS B 1 63 ? 12.07 -11.227 7.227 1 93.62 63 LYS B O 1
ATOM 1822 N N . ASP B 1 64 ? 10.484 -9.906 6.719 1 97.81 64 ASP B N 1
ATOM 1823 C CA . ASP B 1 64 ? 10.617 -9.977 5.266 1 97.81 64 ASP B CA 1
ATOM 1824 C C . ASP B 1 64 ? 10.258 -8.648 4.613 1 97.81 64 ASP B C 1
ATOM 1826 O O . ASP B 1 64 ? 10.219 -7.609 5.277 1 97.81 64 ASP B O 1
ATOM 1830 N N . SER B 1 65 ? 10.164 -8.664 3.305 1 98.31 65 SER B N 1
ATOM 1831 C CA . SER B 1 65 ? 9.758 -7.5 2.521 1 98.31 65 SER B CA 1
ATOM 1832 C C . SER B 1 65 ? 9.062 -7.918 1.234 1 98.31 65 SER B C 1
ATOM 1834 O O . SER B 1 65 ? 9.055 -9.102 0.881 1 98.31 65 SER B O 1
ATOM 1836 N N . VAL B 1 66 ? 8.383 -6.941 0.68 1 98.56 66 VAL B N 1
ATOM 1837 C CA . VAL B 1 66 ? 7.773 -7.141 -0.63 1 98.56 66 VAL B CA 1
ATOM 1838 C C . VAL B 1 66 ? 8.25 -6.059 -1.594 1 98.56 66 VAL B C 1
ATOM 1840 O O . VAL B 1 66 ? 8.312 -4.879 -1.23 1 98.56 66 VAL B O 1
ATOM 1843 N N . MET B 1 67 ? 8.664 -6.469 -2.74 1 98.69 67 MET B N 1
ATOM 1844 C CA . MET B 1 67 ? 9.039 -5.551 -3.814 1 98.69 67 MET B CA 1
ATOM 1845 C C . MET B 1 67 ? 8.219 -5.824 -5.07 1 98.69 67 MET B C 1
ATOM 1847 O O . MET B 1 67 ? 7.957 -6.977 -5.41 1 98.69 67 MET B O 1
ATOM 1851 N N . GLU B 1 68 ? 7.707 -4.812 -5.703 1 98.81 68 GLU B N 1
ATOM 1852 C CA . GLU B 1 68 ? 7.227 -4.91 -7.078 1 98.81 68 GLU B CA 1
ATOM 1853 C C . GLU B 1 68 ? 8.305 -4.492 -8.07 1 98.81 68 GLU B C 1
ATOM 1855 O O . GLU B 1 68 ? 8.922 -3.432 -7.918 1 98.81 68 GLU B O 1
ATOM 1860 N N . VAL B 1 69 ? 8.578 -5.34 -9.016 1 98.56 69 VAL B N 1
ATOM 1861 C CA . VAL B 1 69 ? 9.695 -5.164 -9.93 1 98.56 69 VAL B CA 1
ATOM 1862 C C . VAL B 1 69 ? 9.234 -5.395 -11.367 1 98.56 69 VAL B C 1
ATOM 1864 O O . VAL B 1 69 ? 8.086 -5.766 -11.609 1 98.56 69 VAL B O 1
ATOM 1867 N N . ASN B 1 70 ? 10.148 -5.105 -12.289 1 97.88 70 ASN B N 1
ATOM 1868 C CA . ASN B 1 70 ? 9.828 -5.43 -13.68 1 97.88 70 ASN B CA 1
ATOM 1869 C C . ASN B 1 70 ? 10.031 -6.918 -13.961 1 97.88 70 ASN B C 1
ATOM 1871 O O . ASN B 1 70 ? 10.547 -7.652 -13.125 1 97.88 70 ASN B O 1
ATOM 1875 N N . GLU B 1 71 ? 9.609 -7.328 -15.125 1 98.31 71 GLU B N 1
ATOM 1876 C CA . GLU B 1 71 ? 9.625 -8.742 -15.484 1 98.31 71 GLU B CA 1
ATOM 1877 C C . GLU B 1 71 ? 11.039 -9.305 -15.461 1 98.31 71 GLU B C 1
ATOM 1879 O O . GLU B 1 71 ? 11.266 -10.406 -14.969 1 98.31 71 GLU B O 1
ATOM 1884 N N . THR B 1 72 ? 11.992 -8.57 -15.977 1 98.44 72 THR B N 1
ATOM 1885 C CA . THR B 1 72 ? 13.383 -9.016 -16.031 1 98.44 72 THR B CA 1
ATOM 1886 C C . THR B 1 72 ? 13.93 -9.266 -14.625 1 98.44 72 THR B C 1
ATOM 1888 O O . THR B 1 72 ? 14.539 -10.305 -14.367 1 98.44 72 THR B O 1
ATOM 1891 N N . ASP B 1 73 ? 13.688 -8.344 -13.773 1 98.56 73 ASP B N 1
ATOM 1892 C CA . ASP B 1 73 ? 14.172 -8.477 -12.406 1 98.56 73 ASP B CA 1
ATOM 1893 C C . ASP B 1 73 ? 13.469 -9.617 -11.68 1 98.56 73 ASP B C 1
ATOM 1895 O O . ASP B 1 73 ? 14.07 -10.297 -10.852 1 98.56 73 ASP B O 1
ATOM 1899 N N . TYR B 1 74 ? 12.234 -9.789 -12.039 1 98.56 74 TYR B N 1
ATOM 1900 C CA . TYR B 1 74 ? 11.5 -10.922 -11.484 1 98.56 74 TYR B CA 1
ATOM 1901 C C . TYR B 1 74 ? 12.164 -12.242 -11.852 1 98.56 74 TYR B C 1
ATOM 1903 O O . TYR B 1 74 ? 12.383 -13.094 -10.984 1 98.56 74 TYR B O 1
ATOM 1911 N N . LYS B 1 75 ? 12.477 -12.406 -13.086 1 98.31 75 LYS B N 1
ATOM 1912 C CA . LYS B 1 75 ? 13.039 -13.656 -13.586 1 98.31 75 LYS B CA 1
ATOM 1913 C C . LYS B 1 75 ? 14.43 -13.906 -13.008 1 98.31 75 LYS B C 1
ATOM 1915 O O . LYS B 1 75 ? 14.828 -15.055 -12.797 1 98.31 75 LYS B O 1
ATOM 1920 N N . ARG B 1 76 ? 15.039 -12.828 -12.617 1 98.25 76 ARG B N 1
ATOM 1921 C CA . ARG B 1 76 ? 16.422 -12.945 -12.172 1 98.25 76 ARG B CA 1
ATOM 1922 C C . ARG B 1 76 ? 16.531 -12.781 -10.656 1 98.25 76 ARG B C 1
ATOM 1924 O O . ARG B 1 76 ? 17.625 -12.859 -10.094 1 98.25 76 ARG B O 1
ATOM 1931 N N . CYS B 1 77 ? 15.469 -12.555 -10.047 1 98.56 77 CYS B N 1
ATOM 1932 C CA . CYS B 1 77 ? 15.461 -12.234 -8.617 1 98.56 77 CYS B CA 1
ATOM 1933 C C . CYS B 1 77 ? 16.391 -11.07 -8.312 1 98.56 77 CYS B C 1
ATOM 1935 O O . CYS B 1 77 ? 17.203 -11.148 -7.395 1 98.56 77 CYS B O 1
ATOM 1937 N N . ASN B 1 78 ? 16.281 -10.031 -9.102 1 97.94 78 ASN B N 1
ATOM 1938 C CA . ASN B 1 78 ? 17.031 -8.797 -8.898 1 97.94 78 ASN B CA 1
ATOM 1939 C C . ASN B 1 78 ? 16.234 -7.785 -8.078 1 97.94 78 ASN B C 1
ATOM 1941 O O . ASN B 1 78 ? 15.172 -7.336 -8.5 1 97.94 78 ASN B O 1
ATOM 1945 N N . SER B 1 79 ? 16.781 -7.422 -6.934 1 95.81 79 SER B N 1
ATOM 1946 C CA . SER B 1 79 ? 16.062 -6.562 -5.996 1 95.81 79 SER B CA 1
ATOM 1947 C C . SER B 1 79 ? 16.672 -5.168 -5.941 1 95.81 79 SER B C 1
ATOM 1949 O O . SER B 1 79 ? 16.406 -4.402 -5.016 1 95.81 79 SER B O 1
ATOM 1951 N N . SER B 1 80 ? 17.438 -4.75 -6.852 1 94.12 80 SER B N 1
ATOM 1952 C CA . SER B 1 80 ? 18.25 -3.551 -6.742 1 94.12 80 SER B CA 1
ATOM 1953 C C . SER B 1 80 ? 17.422 -2.287 -6.934 1 94.12 80 SER B C 1
ATOM 1955 O O . SER B 1 80 ? 17.672 -1.271 -6.277 1 94.12 80 SER B O 1
ATOM 1957 N N . HIS B 1 81 ? 16.484 -2.275 -7.855 1 92.69 81 HIS B N 1
ATOM 1958 C CA . HIS B 1 81 ? 15.742 -1.055 -8.148 1 92.69 81 HIS B CA 1
ATOM 1959 C C . HIS B 1 81 ? 14.25 -1.34 -8.305 1 92.69 81 HIS B C 1
ATOM 1961 O O . HIS B 1 81 ? 13.703 -1.221 -9.398 1 92.69 81 HIS B O 1
ATOM 1967 N N . PRO B 1 82 ? 13.594 -1.571 -7.215 1 96.5 82 PRO B N 1
ATOM 1968 C CA . PRO B 1 82 ? 12.164 -1.856 -7.316 1 96.5 82 PRO B CA 1
ATOM 1969 C C . PRO B 1 82 ? 11.328 -0.598 -7.535 1 96.5 82 PRO B C 1
ATOM 1971 O O . PRO B 1 82 ? 11.75 0.501 -7.172 1 96.5 82 PRO B O 1
ATOM 1974 N N . ASN B 1 83 ? 10.188 -0.74 -8.102 1 96.31 83 ASN B N 1
ATOM 1975 C CA . ASN B 1 83 ? 9.203 0.332 -8.195 1 96.31 83 ASN B CA 1
ATOM 1976 C C . ASN B 1 83 ? 8.477 0.55 -6.875 1 96.31 83 ASN B C 1
ATOM 1978 O O . ASN B 1 83 ? 7.871 1.603 -6.66 1 96.31 83 ASN B O 1
ATOM 1982 N N . PHE B 1 84 ? 8.492 -0.424 -6.168 1 97.94 84 PHE B N 1
ATOM 1983 C CA . PHE B 1 84 ? 7.785 -0.474 -4.891 1 97.94 84 PHE B CA 1
ATOM 1984 C C . PHE B 1 84 ? 8.531 -1.355 -3.896 1 97.94 84 PHE B C 1
ATOM 1986 O O . PHE B 1 84 ? 9.023 -2.426 -4.258 1 97.94 84 PHE B O 1
ATOM 1993 N N . PHE B 1 85 ? 8.688 -0.906 -2.656 1 98.1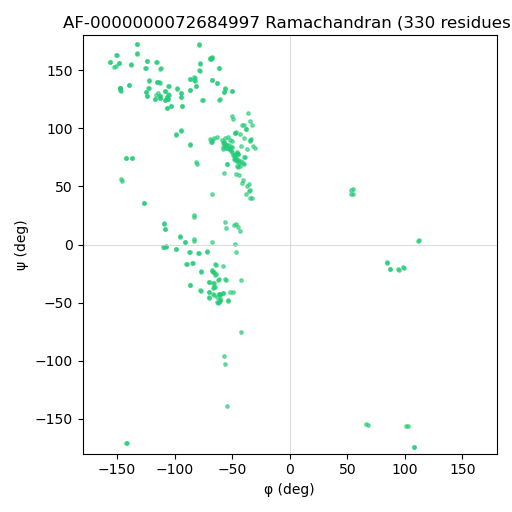9 85 PHE B N 1
ATOM 1994 C CA . PHE B 1 85 ? 9.312 -1.65 -1.568 1 98.19 85 PHE B CA 1
ATOM 1995 C C . PHE B 1 85 ? 8.555 -1.436 -0.263 1 98.19 85 PHE B C 1
ATOM 1997 O O . PHE B 1 85 ? 8.117 -0.321 0.033 1 98.19 85 PHE B O 1
ATOM 2004 N N . SER B 1 86 ? 8.359 -2.52 0.484 1 98.25 86 SER B N 1
ATOM 2005 C CA . SER B 1 86 ? 7.762 -2.402 1.81 1 98.25 86 SER B CA 1
ATOM 2006 C C .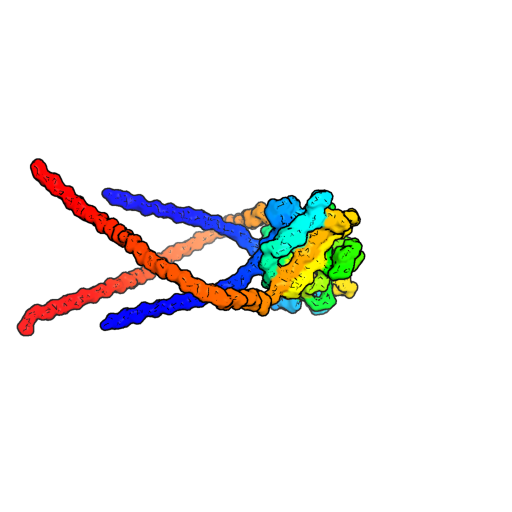 SER B 1 86 ? 8.32 -3.451 2.764 1 98.25 86 SER B C 1
ATOM 2008 O O . SER B 1 86 ? 8.508 -4.609 2.383 1 98.25 86 SER B O 1
ATOM 2010 N N . ASN B 1 87 ? 8.641 -3.078 3.9 1 97 87 ASN B N 1
ATOM 2011 C CA . ASN B 1 87 ? 8.984 -4.016 4.969 1 97 87 ASN B CA 1
ATOM 2012 C C . ASN B 1 87 ? 8.156 -3.754 6.227 1 97 87 ASN B C 1
ATOM 2014 O O . ASN B 1 87 ? 8.625 -3.99 7.34 1 97 87 ASN B O 1
ATOM 2018 N N . THR B 1 88 ? 6.887 -3.352 6.055 1 94.56 88 THR B N 1
ATOM 2019 C CA . THR B 1 88 ? 6.02 -2.951 7.156 1 94.56 88 THR B CA 1
ATOM 2020 C C . THR B 1 88 ? 5.355 -4.168 7.793 1 94.56 88 THR B C 1
ATOM 2022 O O . THR B 1 88 ? 4.801 -4.078 8.891 1 94.56 88 THR B O 1
ATOM 2025 N N . GLY B 1 89 ? 5.371 -5.285 7.117 1 95.88 89 GLY B N 1
ATOM 2026 C CA . GLY B 1 89 ? 4.789 -6.504 7.652 1 95.88 89 GLY B CA 1
ATOM 2027 C C . GLY B 1 89 ? 3.357 -6.73 7.207 1 95.88 89 GLY B C 1
ATOM 2028 O O . GLY B 1 89 ? 2.822 -7.832 7.352 1 95.88 89 GLY B O 1
ATOM 2029 N N . ASN B 1 90 ? 2.65 -5.746 6.805 1 95.38 90 ASN B N 1
ATOM 2030 C CA . ASN B 1 90 ? 1.263 -5.766 6.359 1 95.38 90 ASN B CA 1
ATOM 2031 C C . ASN B 1 90 ? 1.034 -4.809 5.191 1 95.38 90 ASN B C 1
ATOM 2033 O O . ASN B 1 90 ? 0.329 -3.809 5.332 1 95.38 90 ASN B O 1
ATOM 2037 N N . THR B 1 91 ? 1.49 -5.184 4.078 1 96.88 91 THR B N 1
ATOM 2038 C CA . THR B 1 91 ? 1.575 -4.316 2.91 1 96.88 91 THR B CA 1
ATOM 2039 C C . THR B 1 91 ? 0.343 -4.477 2.025 1 96.88 91 THR B C 1
ATOM 2041 O O . THR B 1 91 ? -0.074 -5.598 1.731 1 96.88 91 THR B O 1
ATOM 2044 N N . VAL B 1 92 ? -0.297 -3.385 1.63 1 96.19 92 VAL B N 1
ATOM 2045 C CA . VAL B 1 92 ? -1.364 -3.389 0.633 1 96.19 92 VAL B CA 1
ATOM 2046 C C . VAL B 1 92 ? -0.863 -2.756 -0.663 1 96.19 92 VAL B C 1
ATOM 2048 O O . VAL B 1 92 ? -0.181 -1.729 -0.635 1 96.19 92 VAL B O 1
ATOM 2051 N N . PHE B 1 93 ? -1.089 -3.383 -1.794 1 97.56 93 PHE B N 1
ATOM 2052 C CA . PHE B 1 93 ? -0.701 -2.889 -3.109 1 97.56 93 PHE B CA 1
ATOM 2053 C C . PHE B 1 93 ? -1.907 -2.811 -4.035 1 97.56 93 PHE B C 1
ATOM 2055 O O . PHE B 1 93 ? -2.652 -3.781 -4.18 1 97.56 93 PHE B O 1
ATOM 2062 N N . GLY B 1 94 ? -2.127 -1.68 -4.645 1 95.19 94 GLY B N 1
ATOM 2063 C CA . GLY B 1 94 ? -3.23 -1.497 -5.574 1 95.19 94 GLY B CA 1
ATOM 2064 C C . GLY B 1 94 ? -2.889 -1.907 -6.996 1 95.19 94 GLY B C 1
ATOM 2065 O O . GLY B 1 94 ? -1.822 -1.562 -7.508 1 95.19 94 GLY B O 1
ATOM 2066 N N . LEU B 1 95 ? -3.828 -2.68 -7.562 1 96.44 95 LEU B N 1
ATOM 2067 C CA . LEU B 1 95 ? -3.713 -3.109 -8.953 1 96.44 95 LEU B CA 1
ATOM 2068 C C . LEU B 1 95 ? -4.465 -2.16 -9.883 1 96.44 95 LEU B C 1
ATOM 2070 O O . LEU B 1 95 ? -5.633 -2.395 -10.195 1 96.44 95 LEU B O 1
ATOM 2074 N N . ASP B 1 96 ? -3.789 -1.246 -10.477 1 93.56 96 ASP B N 1
ATOM 2075 C CA . ASP B 1 96 ? -4.496 -0.082 -11 1 93.56 96 ASP B CA 1
ATOM 2076 C C . ASP B 1 96 ? -4.539 -0.105 -12.523 1 93.56 96 ASP B C 1
ATOM 2078 O O . ASP B 1 96 ? -5.051 0.826 -13.148 1 93.56 96 ASP B O 1
ATOM 2082 N N . TYR B 1 97 ? -3.965 -1.038 -13.117 1 94.69 97 TYR B N 1
ATOM 2083 C CA . TYR B 1 97 ? -4.008 -1.183 -14.57 1 94.69 97 TYR B CA 1
ATOM 2084 C C . TYR B 1 97 ? -3.953 -2.65 -14.969 1 94.69 97 TYR B C 1
ATOM 2086 O O . TYR B 1 97 ? -3.523 -3.502 -14.188 1 94.69 97 TYR B O 1
ATOM 2094 N N . PRO B 1 98 ? -4.465 -2.961 -16.156 1 96.38 98 PRO B N 1
ATOM 2095 C CA . PRO B 1 98 ? -4.434 -4.359 -16.594 1 96.38 98 PRO B CA 1
ATOM 2096 C C . PRO B 1 98 ? -3.02 -4.852 -16.891 1 96.38 98 PRO B C 1
ATOM 2098 O O . PRO B 1 98 ? -2.133 -4.047 -17.188 1 96.38 98 PRO B O 1
ATOM 2101 N N . GLY B 1 99 ? -2.846 -6.148 -16.906 1 97.06 99 GLY B N 1
ATOM 2102 C CA . GLY B 1 99 ? -1.548 -6.73 -17.203 1 97.06 99 GLY B CA 1
ATOM 2103 C C . GLY B 1 99 ? -0.874 -7.336 -15.992 1 97.06 99 GLY B C 1
ATOM 2104 O O . GLY B 1 99 ? -1.475 -7.414 -14.914 1 97.06 99 GLY B O 1
ATOM 2105 N N . PRO B 1 100 ? 0.34 -7.77 -16.172 1 98.06 100 PRO B N 1
ATOM 2106 C CA . PRO B 1 100 ? 1.017 -8.477 -15.078 1 98.06 100 PRO B CA 1
ATOM 2107 C C . PRO B 1 100 ? 1.737 -7.531 -14.117 1 98.06 100 PRO B C 1
ATOM 2109 O O . PRO B 1 100 ? 2.268 -6.5 -14.547 1 98.06 100 PRO B O 1
ATOM 2112 N N . PHE B 1 101 ? 1.688 -7.855 -12.898 1 98.56 101 PHE B N 1
ATOM 2113 C CA . PHE B 1 101 ? 2.531 -7.309 -11.844 1 98.56 101 PHE B CA 1
ATOM 2114 C C . PHE B 1 101 ? 3.461 -8.375 -11.289 1 98.56 101 PHE B C 1
ATOM 2116 O O . PHE B 1 101 ? 3.055 -9.523 -11.102 1 98.56 101 PHE B O 1
ATOM 2123 N N . TYR B 1 102 ? 4.703 -7.973 -11.023 1 98.81 102 TYR B N 1
ATOM 2124 C CA . TYR B 1 102 ? 5.711 -8.914 -10.555 1 98.81 102 TYR B CA 1
ATOM 2125 C C . TYR B 1 102 ? 6.184 -8.555 -9.148 1 98.81 102 TYR B C 1
ATOM 2127 O O . TYR B 1 102 ? 6.625 -7.43 -8.906 1 98.81 102 TYR B O 1
ATOM 2135 N N . PHE B 1 103 ? 6.078 -9.531 -8.242 1 98.81 103 PHE B N 1
ATOM 2136 C CA . PHE B 1 103 ? 6.492 -9.305 -6.863 1 98.81 103 PHE B CA 1
ATOM 2137 C C . PHE B 1 103 ? 7.566 -10.305 -6.449 1 98.81 103 PHE B C 1
ATOM 2139 O O . PHE B 1 103 ? 7.5 -11.484 -6.812 1 98.81 103 PHE B O 1
ATOM 2146 N N . ILE B 1 104 ? 8.555 -9.828 -5.668 1 98.88 104 ILE B N 1
ATOM 2147 C CA . ILE B 1 104 ? 9.562 -10.703 -5.09 1 98.88 104 ILE B CA 1
ATOM 2148 C C . ILE B 1 104 ? 9.828 -10.305 -3.645 1 98.88 104 ILE B C 1
ATOM 2150 O O . ILE B 1 104 ? 9.516 -9.18 -3.236 1 98.88 104 ILE B O 1
ATOM 2154 N N . SER B 1 105 ? 10.297 -11.266 -2.857 1 98.69 105 SER B N 1
ATOM 2155 C CA . SER B 1 105 ? 10.891 -10.914 -1.572 1 98.69 105 SER B CA 1
ATOM 2156 C C . SER B 1 105 ? 12.195 -10.156 -1.757 1 98.69 105 SER B C 1
ATOM 2158 O O . SER B 1 105 ? 12.992 -10.492 -2.635 1 98.69 105 SER B O 1
ATOM 2160 N N . GLY B 1 106 ? 12.438 -9.18 -0.933 1 97.62 106 GLY B N 1
ATOM 2161 C CA . GLY B 1 106 ? 13.688 -8.445 -0.963 1 97.62 106 GLY B CA 1
ATOM 2162 C C . GLY B 1 106 ? 14.781 -9.086 -0.123 1 97.62 106 GLY B C 1
ATOM 2163 O O . GLY B 1 106 ? 15.922 -8.633 -0.135 1 97.62 106 GLY B O 1
ATOM 2164 N N . VAL B 1 107 ? 14.422 -10.078 0.585 1 97.44 107 VAL B N 1
ATOM 2165 C CA . VAL B 1 107 ? 15.406 -10.742 1.433 1 97.44 107 VAL B CA 1
ATOM 2166 C C . VAL B 1 107 ? 16.234 -11.711 0.597 1 97.44 107 VAL B C 1
ATOM 2168 O O . VAL B 1 107 ? 15.688 -12.492 -0.188 1 97.44 107 VAL B O 1
ATOM 2171 N N . SER B 1 108 ? 17.516 -11.648 0.87 1 96.88 108 SER B N 1
ATOM 2172 C CA . SER B 1 108 ? 18.438 -12.43 0.066 1 96.88 108 SER B CA 1
ATOM 2173 C C . SER B 1 108 ? 18.094 -13.914 0.099 1 96.88 108 SER B C 1
ATOM 2175 O O . SER B 1 108 ? 17.844 -14.469 1.168 1 96.88 108 SER B O 1
ATOM 2177 N N . GLY B 1 109 ? 18.047 -14.523 -1.077 1 97.31 109 GLY B N 1
ATOM 2178 C CA . GLY B 1 109 ? 17.844 -15.961 -1.206 1 97.31 109 GLY B CA 1
ATOM 2179 C C . GLY B 1 109 ? 16.391 -16.359 -1.233 1 97.31 109 GLY B C 1
ATOM 2180 O O . GLY B 1 109 ? 16.047 -17.438 -1.729 1 97.31 109 GLY B O 1
ATOM 2181 N N . HIS B 1 110 ? 15.453 -15.57 -0.742 1 98.31 110 HIS B N 1
ATOM 2182 C CA . HIS B 1 110 ? 14.047 -15.938 -0.608 1 98.31 110 HIS B CA 1
ATOM 2183 C C . HIS B 1 110 ? 13.367 -16.031 -1.971 1 98.31 110 HIS B C 1
ATOM 2185 O O . HIS B 1 110 ? 12.602 -16.953 -2.225 1 98.31 110 HIS B O 1
ATOM 2191 N N . CYS B 1 111 ? 13.695 -15.117 -2.779 1 98.5 111 CYS B N 1
ATOM 2192 C CA . CYS B 1 111 ? 13.125 -15.094 -4.121 1 98.5 111 CYS B CA 1
ATOM 2193 C C . CYS B 1 111 ? 13.484 -16.359 -4.891 1 98.5 111 CYS B C 1
ATOM 2195 O O . CYS B 1 111 ? 12.625 -16.984 -5.52 1 98.5 111 CYS B O 1
ATOM 2197 N N . LYS B 1 112 ? 14.711 -16.781 -4.789 1 97.94 112 LYS B N 1
ATOM 2198 C CA . LYS B 1 112 ? 15.188 -17.953 -5.508 1 97.94 112 LYS B CA 1
ATOM 2199 C C . LYS B 1 112 ? 14.516 -19.234 -4.988 1 97.94 112 LYS B C 1
ATOM 2201 O O . LYS B 1 112 ? 14.414 -20.219 -5.711 1 97.94 112 LYS B O 1
ATOM 2206 N N . LYS B 1 113 ? 14.055 -19.141 -3.807 1 97.75 113 LYS B N 1
ATOM 2207 C CA . LYS B 1 113 ? 13.398 -20.297 -3.195 1 97.75 113 LYS B CA 1
ATOM 2208 C C . LYS B 1 113 ? 11.898 -20.281 -3.465 1 97.75 113 LYS B C 1
ATOM 2210 O O . LYS B 1 113 ? 11.156 -21.109 -2.932 1 97.75 113 LYS B O 1
ATOM 2215 N N . GLY B 1 114 ? 11.398 -19.328 -4.211 1 97.69 114 GLY B N 1
ATOM 2216 C CA . GLY B 1 114 ? 10.023 -19.359 -4.684 1 97.69 114 GLY B CA 1
ATOM 2217 C C . GLY B 1 114 ? 9.148 -18.297 -4.059 1 97.69 114 GLY B C 1
ATOM 2218 O O . GLY B 1 114 ? 7.945 -18.234 -4.328 1 97.69 114 GLY B O 1
ATOM 2219 N N . GLN B 1 115 ? 9.719 -17.453 -3.24 1 97.88 115 GLN B N 1
ATOM 2220 C CA . GLN B 1 115 ? 8.93 -16.359 -2.666 1 97.88 115 GLN B CA 1
ATOM 2221 C C . GLN B 1 115 ? 8.781 -15.203 -3.648 1 97.88 115 GLN B C 1
ATOM 2223 O O . GLN B 1 115 ? 9.352 -14.133 -3.439 1 97.88 115 GLN B O 1
ATOM 2228 N N . ARG B 1 116 ? 8.07 -15.414 -4.629 1 98.5 116 ARG B N 1
ATOM 2229 C CA . ARG B 1 116 ? 7.777 -14.492 -5.719 1 98.5 116 ARG B CA 1
ATOM 2230 C C . ARG B 1 116 ? 6.406 -14.773 -6.332 1 98.5 116 ARG B C 1
ATOM 2232 O O . ARG B 1 116 ? 5.871 -15.875 -6.176 1 98.5 116 ARG B O 1
ATOM 2239 N N . LEU B 1 117 ? 5.754 -13.781 -6.918 1 98.44 117 LEU B N 1
ATOM 2240 C CA . LEU B 1 117 ? 4.355 -13.836 -7.324 1 98.44 117 LEU B CA 1
ATOM 2241 C C . LEU B 1 117 ? 4.121 -13.008 -8.578 1 98.44 117 LEU B C 1
ATOM 2243 O O . LEU B 1 117 ? 4.641 -11.898 -8.703 1 98.44 117 LEU B O 1
ATOM 2247 N N . ILE B 1 118 ? 3.475 -13.531 -9.484 1 98.62 118 ILE B N 1
ATOM 2248 C CA . ILE B 1 118 ? 2.945 -12.797 -10.633 1 98.62 118 ILE B CA 1
ATOM 2249 C C . ILE B 1 118 ? 1.436 -12.625 -10.484 1 98.62 118 ILE B C 1
ATOM 2251 O O . ILE B 1 118 ? 0.712 -13.602 -10.273 1 98.62 118 ILE B O 1
ATOM 2255 N N . VAL B 1 119 ? 0.966 -11.445 -10.547 1 98.31 119 VAL B N 1
ATOM 2256 C CA . VAL B 1 119 ? -0.462 -11.148 -10.57 1 98.31 119 VAL B CA 1
ATOM 2257 C C . VAL B 1 119 ? -0.873 -10.664 -11.953 1 98.31 119 VAL B C 1
ATOM 2259 O O . VAL B 1 119 ? -0.328 -9.688 -12.461 1 98.31 119 VAL B O 1
ATOM 2262 N N . LYS B 1 120 ? -1.797 -11.297 -12.523 1 97.94 120 LYS B N 1
ATOM 2263 C CA . LYS B 1 120 ? -2.311 -10.883 -13.828 1 97.94 120 LYS B CA 1
ATOM 2264 C C . LYS B 1 120 ? -3.691 -10.242 -13.695 1 97.94 120 LYS B C 1
ATOM 2266 O O . LYS B 1 120 ? -4.664 -10.922 -13.359 1 97.94 120 LYS B O 1
ATOM 2271 N N . VAL B 1 121 ? -3.768 -9.008 -14.062 1 97.12 121 VAL B N 1
ATOM 2272 C CA . VAL B 1 121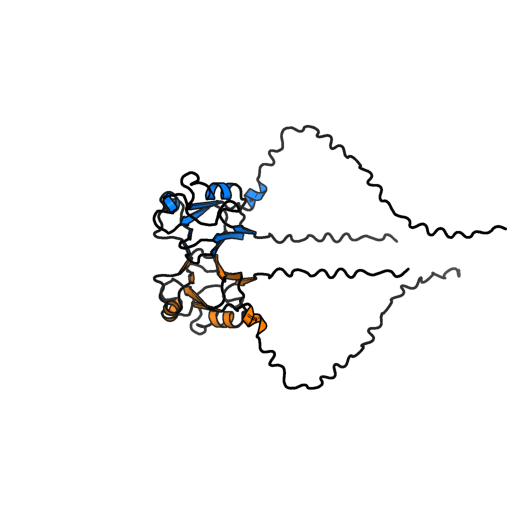 ? -5.012 -8.25 -13.938 1 97.12 121 VAL B CA 1
ATOM 2273 C C . VAL B 1 121 ? -5.738 -8.234 -15.281 1 97.12 121 VAL B C 1
ATOM 2275 O O . VAL B 1 121 ? -5.145 -7.902 -16.312 1 97.12 121 VAL B O 1
ATOM 2278 N N . MET B 1 122 ? -6.969 -8.477 -15.156 1 94.25 122 MET B N 1
ATOM 2279 C CA . MET B 1 122 ? -7.77 -8.594 -16.375 1 94.25 122 MET B CA 1
ATOM 2280 C C . MET B 1 122 ? -8.188 -7.215 -16.875 1 94.25 122 MET B C 1
ATOM 2282 O O . MET B 1 122 ? -8.422 -6.305 -16.078 1 94.25 122 MET B O 1
ATOM 2286 N N . SER B 1 123 ? -8.227 -7.066 -18.219 1 85.94 123 SER B N 1
ATOM 2287 C CA . SER B 1 123 ? -8.773 -5.859 -18.828 1 85.94 123 SER B CA 1
ATOM 2288 C C . SER B 1 123 ? -10.297 -5.887 -18.828 1 85.94 123 SER B C 1
ATOM 2290 O O . SER B 1 123 ? -10.906 -6.961 -18.781 1 85.94 123 SER B O 1
ATOM 2292 N N . ALA B 1 124 ? -10.859 -4.695 -18.766 1 72.56 124 ALA B N 1
ATOM 2293 C CA . ALA B 1 124 ? -12.312 -4.617 -18.875 1 72.56 124 ALA B CA 1
ATOM 2294 C C . ALA B 1 124 ? -12.797 -5.363 -20.125 1 72.56 124 ALA B C 1
ATOM 2296 O O . ALA B 1 124 ? -13.852 -6.004 -20.094 1 72.56 124 ALA B O 1
ATOM 2297 N N . GLU B 1 125 ? -12.086 -5.223 -21.219 1 63.59 125 GLU B N 1
ATOM 2298 C CA . GLU B 1 125 ? -12.469 -5.871 -22.469 1 63.59 125 GLU B CA 1
ATOM 2299 C C . GLU B 1 125 ? -12.375 -7.391 -22.359 1 63.59 125 GLU B C 1
ATOM 2301 O O . GLU B 1 125 ? -13.211 -8.109 -22.906 1 63.59 125 GLU B O 1
ATOM 2306 N N . ALA B 1 126 ? -11.367 -7.84 -21.781 1 57.62 126 ALA B N 1
ATOM 2307 C CA . ALA B 1 126 ? -11.172 -9.281 -21.641 1 57.62 126 ALA B CA 1
ATOM 2308 C C . ALA B 1 126 ? -12.258 -9.898 -20.766 1 57.62 126 ALA B C 1
ATOM 2310 O O . ALA B 1 126 ? -12.562 -11.086 -20.891 1 57.62 126 ALA B O 1
ATOM 2311 N N . GLU B 1 127 ? -12.773 -9 -19.922 1 56.94 127 GLU B N 1
ATOM 2312 C CA . GLU B 1 127 ? -13.859 -9.516 -19.094 1 56.94 127 GLU B CA 1
ATOM 2313 C C . GLU B 1 127 ? -15.047 -9.953 -19.953 1 56.94 127 GLU B C 1
ATOM 2315 O O . GLU B 1 127 ? -15.773 -10.883 -19.594 1 56.94 127 GLU B O 1
ATOM 2320 N N . GLN B 1 128 ? -15.102 -9.211 -21.062 1 52.66 128 GLN B N 1
ATOM 2321 C CA . GLN B 1 128 ? -16.266 -9.484 -21.906 1 52.66 128 GLN B CA 1
ATOM 2322 C C . GLN B 1 128 ? -15.992 -10.633 -22.859 1 52.66 128 GLN B C 1
ATOM 2324 O O . GLN B 1 128 ? -16.922 -11.242 -23.391 1 52.66 128 GLN B O 1
ATOM 2329 N N . SER B 1 129 ? -14.703 -10.703 -23.312 1 48.72 129 SER B N 1
ATOM 2330 C CA . SER B 1 129 ? -14.508 -11.617 -24.438 1 48.72 129 SER B CA 1
ATOM 2331 C C . SER B 1 129 ? -14.344 -13.055 -23.953 1 48.72 129 SER B C 1
ATOM 2333 O O . SER B 1 129 ? -13.688 -13.867 -24.609 1 48.72 129 SER B O 1
ATOM 2335 N N . ALA B 1 130 ? -14.461 -13.43 -22.766 1 46.5 130 ALA B N 1
ATOM 2336 C CA . ALA B 1 130 ? -14.508 -14.883 -22.594 1 46.5 130 ALA B CA 1
ATOM 2337 C C . ALA B 1 130 ? -15.336 -15.539 -23.688 1 46.5 130 ALA B C 1
ATOM 2339 O O . ALA B 1 130 ? -16.453 -15.094 -23.984 1 46.5 130 ALA B O 1
ATOM 2340 N N . PRO B 1 131 ? -14.727 -16.172 -24.719 1 40.69 131 PRO B N 1
ATOM 2341 C CA . PRO B 1 131 ? -15.438 -16.781 -25.844 1 40.69 131 PRO B CA 1
ATOM 2342 C C . PRO B 1 131 ? -16.797 -17.344 -25.453 1 40.69 131 PRO B C 1
ATOM 2344 O O . PRO B 1 131 ? -16.922 -17.969 -24.391 1 40.69 131 PRO B O 1
ATOM 2347 N N . SER B 1 132 ? -17.797 -16.656 -25.781 1 38.97 132 SER B N 1
ATOM 2348 C CA . SER B 1 132 ? -19.047 -17.375 -25.969 1 38.97 132 SER B CA 1
ATOM 2349 C C . SER B 1 132 ? -18.859 -18.609 -26.844 1 38.97 132 SER B C 1
ATOM 2351 O O . SER B 1 132 ? -19.234 -18.625 -28.016 1 38.97 132 SER B O 1
ATOM 2353 N N . GLU B 1 133 ? -17.625 -19.047 -27.016 1 35.47 133 GLU B N 1
ATOM 2354 C CA . GLU B 1 133 ? -17.547 -20.203 -27.906 1 35.47 133 GLU B CA 1
ATOM 2355 C C . GLU B 1 133 ? -18.594 -21.25 -27.562 1 35.47 133 GLU B C 1
ATOM 2357 O O . GLU B 1 133 ? -18.5 -22.391 -28 1 35.47 133 GLU B O 1
ATOM 2362 N N . GLY B 1 134 ? -19.344 -21.078 -26.469 1 35.75 134 GLY B N 1
ATOM 2363 C CA . GLY B 1 134 ? -20.375 -22.094 -26.344 1 35.75 134 GLY B CA 1
ATOM 2364 C C . GLY B 1 134 ? -21.281 -22.172 -27.547 1 35.75 134 GLY B C 1
ATOM 2365 O O . GLY B 1 134 ? -22.5 -22.016 -27.422 1 35.75 134 GLY B O 1
ATOM 2366 N N . GLU B 1 135 ? -20.891 -21.656 -28.703 1 33.66 135 GLU B N 1
ATOM 2367 C CA . GLU B 1 135 ? -21.969 -21.797 -29.656 1 33.66 135 GLU B CA 1
ATOM 2368 C C . GLU B 1 135 ? -22.297 -23.281 -29.922 1 33.66 135 GLU B C 1
ATOM 2370 O O . GLU B 1 135 ? -23.234 -23.594 -30.641 1 33.66 135 GLU B O 1
ATOM 2375 N N . LYS B 1 136 ? -21.344 -24.188 -30.125 1 32.66 136 LYS B N 1
ATOM 2376 C CA . LYS B 1 136 ? -21.781 -25.297 -30.953 1 32.66 136 LYS B CA 1
ATOM 2377 C C . LYS B 1 136 ? -23 -25.984 -30.344 1 32.66 136 LYS B C 1
ATOM 2379 O O . LYS B 1 136 ? -24 -26.219 -31.047 1 32.66 136 LYS B O 1
ATOM 2384 N N . SER B 1 137 ? -22.812 -27.141 -29.547 1 29.86 137 SER B N 1
ATOM 2385 C CA . SER B 1 137 ? -23.75 -28.266 -29.5 1 29.86 137 SER B CA 1
ATOM 2386 C C . SER B 1 137 ? -25.047 -27.875 -28.812 1 29.86 137 SER B C 1
ATOM 2388 O O . SER B 1 137 ? -25.047 -27.406 -27.688 1 29.86 137 SER B O 1
ATOM 2390 N N . SER B 1 138 ? -26.047 -27.391 -29.594 1 30.58 138 SER B N 1
ATOM 2391 C CA . SER B 1 138 ? -27.484 -27.109 -29.453 1 30.58 138 SER B CA 1
ATOM 2392 C C . SER B 1 138 ? -28.188 -28.25 -28.719 1 30.58 138 SER B C 1
ATOM 2394 O O . SER B 1 138 ? -28.812 -29.109 -29.344 1 30.58 138 SER B O 1
ATOM 2396 N N . GLY B 1 139 ? -27.531 -29.219 -28.094 1 26.61 139 GLY B N 1
ATOM 2397 C CA . GLY B 1 139 ? -28.422 -30.234 -27.562 1 26.61 139 GLY B CA 1
ATOM 2398 C C . GLY B 1 139 ? -29.562 -29.656 -26.734 1 26.61 139 GLY B C 1
ATOM 2399 O O . GLY B 1 139 ? -29.391 -28.641 -26.047 1 26.61 139 GLY B O 1
ATOM 2400 N N . SER B 1 140 ? -30.812 -29.797 -27.375 1 29.62 140 SER B N 1
ATOM 2401 C CA . SER B 1 140 ? -32.125 -29.406 -26.922 1 29.62 140 SER B CA 1
ATOM 2402 C C . SER B 1 140 ? -32.344 -29.719 -25.438 1 29.62 140 SER B C 1
ATOM 2404 O O . SER B 1 140 ? -32.438 -30.891 -25.062 1 29.62 140 SER B O 1
ATOM 2406 N N . ARG B 1 141 ? -31.438 -29.234 -24.703 1 24.02 141 ARG B N 1
ATOM 2407 C CA . ARG B 1 141 ? -31.734 -29.547 -23.312 1 24.02 141 ARG B CA 1
ATOM 2408 C C . ARG B 1 141 ? -33.156 -29.172 -22.953 1 24.02 141 ARG B C 1
ATOM 2410 O O . ARG B 1 141 ? -33.562 -28.016 -23.141 1 24.02 141 ARG B O 1
ATOM 2417 N N . VAL B 1 142 ? -34.094 -30.125 -23.281 1 26.48 142 VAL B N 1
ATOM 2418 C CA . VAL B 1 142 ? -35.5 -30.078 -22.875 1 26.48 142 VAL B CA 1
ATOM 2419 C C . VAL B 1 142 ? -35.594 -29.547 -21.438 1 26.48 142 VAL B C 1
ATOM 2421 O O . VAL B 1 142 ? -35 -30.125 -20.516 1 26.48 142 VAL B O 1
ATOM 2424 N N . ALA B 1 143 ? -35.406 -28.281 -21.375 1 27.12 143 ALA B N 1
ATOM 2425 C CA . ALA B 1 143 ? -35.75 -27.672 -20.094 1 27.12 143 ALA B CA 1
ATOM 2426 C C . ALA B 1 143 ? -37.062 -28.188 -19.562 1 27.12 143 ALA B C 1
ATOM 2428 O O . ALA B 1 143 ? -38.125 -27.969 -20.156 1 27.12 143 ALA B O 1
ATOM 2429 N N . VAL B 1 144 ? -37.062 -29.406 -19.156 1 26.08 144 VAL B N 1
ATOM 2430 C CA . VAL B 1 144 ? -38.281 -29.859 -18.469 1 26.08 144 VAL B CA 1
ATOM 2431 C C . VAL B 1 144 ? -38.719 -28.812 -17.438 1 26.08 144 VAL B C 1
ATOM 2433 O O . VAL B 1 144 ? -37.906 -28.422 -16.578 1 26.08 144 VAL B O 1
ATOM 2436 N N . SER B 1 145 ? -39.406 -27.734 -17.953 1 27.2 145 SER B N 1
ATOM 2437 C CA . SER B 1 145 ? -40.219 -26.875 -17.125 1 27.2 145 SER B CA 1
ATOM 2438 C C . SER B 1 145 ? -40.969 -27.672 -16.062 1 27.2 145 SER B C 1
ATOM 2440 O O . SER B 1 145 ? -42 -28.297 -16.344 1 27.2 145 SER B O 1
ATOM 2442 N N . SER B 1 146 ? -40.281 -28.641 -15.398 1 26.67 146 SER B N 1
ATOM 2443 C CA . SER B 1 146 ? -41.188 -29.25 -14.422 1 26.67 146 SER B CA 1
ATOM 2444 C C . SER B 1 146 ? -41.844 -28.203 -13.539 1 26.67 146 SER B C 1
ATOM 2446 O O . SER B 1 146 ? -41.156 -27.438 -12.867 1 26.67 146 SER B O 1
ATOM 2448 N N . LEU B 1 147 ? -43 -27.656 -14.102 1 28.91 147 LEU B N 1
ATOM 2449 C CA . LEU B 1 147 ? -44.031 -26.984 -13.336 1 28.91 147 LEU B CA 1
ATOM 2450 C C . LEU B 1 147 ? -44.188 -27.625 -11.953 1 28.91 147 LEU B C 1
ATOM 2452 O O . LEU B 1 147 ? -44.75 -28.703 -11.82 1 28.91 147 LEU B O 1
ATOM 2456 N N . GLY B 1 148 ? -43.062 -27.984 -11.344 1 27.81 148 GLY B N 1
ATOM 2457 C CA . GLY B 1 148 ? -43.438 -28.516 -10.039 1 27.81 148 GLY B CA 1
ATOM 2458 C C . GLY B 1 148 ? -44.406 -27.641 -9.281 1 27.81 148 GLY B C 1
ATOM 2459 O O . GLY B 1 148 ? -44.188 -26.438 -9.148 1 27.81 148 GLY B O 1
ATOM 2460 N N . VAL B 1 149 ? -45.719 -27.969 -9.398 1 29.33 149 VAL B N 1
ATOM 2461 C CA . VAL B 1 149 ? -46.906 -27.516 -8.664 1 29.33 149 VAL B CA 1
ATOM 2462 C C . VAL B 1 149 ? -46.531 -27.281 -7.199 1 29.33 149 VAL B C 1
ATOM 2464 O O . VAL B 1 149 ? -46.281 -28.219 -6.445 1 29.33 149 VAL B O 1
ATOM 2467 N N . VAL B 1 150 ? -45.406 -26.609 -6.965 1 28.08 150 VAL B N 1
ATOM 2468 C CA . VAL B 1 150 ? -45.375 -26.375 -5.527 1 28.08 150 VAL B CA 1
ATOM 2469 C C . VAL B 1 150 ? -46.719 -25.859 -5.039 1 28.08 150 VAL B C 1
ATOM 2471 O O . VAL B 1 150 ? -47.25 -24.875 -5.562 1 28.08 150 VAL B O 1
ATOM 2474 N N . SER B 1 151 ? -47.531 -26.797 -4.527 1 26.72 151 SER B N 1
ATOM 2475 C CA . SER B 1 151 ? -48.75 -26.641 -3.725 1 26.72 151 SER B CA 1
ATOM 2476 C C . SER B 1 151 ? -48.625 -25.406 -2.82 1 26.72 151 SER B C 1
ATOM 2478 O O . SER B 1 151 ? -47.656 -25.25 -2.107 1 26.72 151 SER B O 1
ATOM 2480 N N . ALA B 1 152 ? -49.062 -24.297 -3.346 1 26.67 152 ALA B N 1
ATOM 2481 C CA . ALA B 1 152 ? -49.438 -23.094 -2.588 1 26.67 152 ALA B CA 1
ATOM 2482 C C . ALA B 1 152 ? -50.125 -23.469 -1.275 1 26.67 152 ALA B C 1
ATOM 2484 O O . ALA B 1 152 ? -51.281 -23.906 -1.272 1 26.67 152 ALA B O 1
ATOM 2485 N N . LEU B 1 153 ? -49.5 -24.391 -0.46 1 26.34 153 LEU B N 1
ATOM 2486 C CA . LEU B 1 153 ? -50.188 -24.562 0.804 1 26.34 153 LEU B CA 1
ATOM 2487 C C . LEU B 1 153 ? -50.625 -23.219 1.384 1 26.34 153 LEU B C 1
ATOM 2489 O O . LEU B 1 153 ? -49.781 -22.406 1.778 1 26.34 153 LEU B O 1
ATOM 2493 N N . PHE B 1 154 ? -51.562 -22.578 0.708 1 29.55 154 PHE B N 1
ATOM 2494 C CA . PHE B 1 154 ? -52.375 -21.547 1.354 1 29.55 154 PHE B CA 1
ATOM 2495 C C . PHE B 1 154 ? -52.875 -22.031 2.711 1 29.55 154 PHE B C 1
ATOM 2497 O O . PHE B 1 154 ? -53.719 -22.922 2.789 1 29.55 154 PHE B O 1
ATOM 2504 N N . VAL B 1 155 ? -51.969 -22.359 3.682 1 27.75 155 VAL B N 1
ATOM 2505 C CA . VAL B 1 155 ? -52.5 -22.672 5.008 1 27.75 155 VAL B CA 1
ATOM 2506 C C . VAL B 1 155 ? -53.531 -21.641 5.414 1 27.75 155 VAL B C 1
ATOM 2508 O O . VAL B 1 155 ? -53.188 -20.453 5.602 1 27.75 155 VAL B O 1
ATOM 2511 N N . LEU B 1 156 ? -54.75 -21.719 4.777 1 26.92 156 LEU B N 1
ATOM 2512 C CA . LEU B 1 156 ? -56 -21.203 5.367 1 26.92 156 LEU B CA 1
ATOM 2513 C C . LEU B 1 156 ? -56.062 -21.531 6.852 1 26.92 156 LEU B C 1
ATOM 2515 O O . LEU B 1 156 ? -56.125 -22.703 7.227 1 26.92 156 LEU B O 1
ATOM 2519 N N . CYS B 1 157 ? -55.188 -20.859 7.711 1 31.05 157 CYS B N 1
ATOM 2520 C CA . CYS B 1 157 ? -55.5 -20.969 9.125 1 31.05 157 CYS B CA 1
ATOM 2521 C C . CYS B 1 157 ? -57 -20.812 9.359 1 31.05 157 CYS B C 1
ATOM 2523 O O . CYS B 1 157 ? -57.562 -19.734 9.133 1 31.05 157 CYS B O 1
ATOM 2525 N N . PHE B 1 158 ? -57.812 -21.844 8.969 1 30.78 158 PHE B N 1
ATOM 2526 C CA . PHE B 1 158 ? -59.188 -22.172 9.328 1 30.78 158 PHE B CA 1
ATOM 2527 C C . PHE B 1 158 ? -59.469 -21.828 10.789 1 30.78 158 PHE B C 1
ATOM 2529 O O . PHE B 1 158 ? -58.656 -22.109 11.664 1 30.78 158 PHE B O 1
ATOM 2536 N N . ALA B 1 159 ? -60.375 -20.797 11.023 1 31.03 159 ALA B N 1
ATOM 2537 C CA . ALA B 1 159 ? -61.188 -20.438 12.188 1 31.03 159 ALA B CA 1
ATOM 2538 C C . ALA B 1 159 ? -61.844 -21.672 12.805 1 31.03 159 ALA B C 1
ATOM 2540 O O . ALA B 1 159 ? -62.719 -22.281 12.195 1 31.03 159 ALA B O 1
ATOM 2541 N N . LEU B 1 160 ? -61.156 -22.688 13.273 1 29.88 160 LEU B N 1
ATOM 2542 C CA . LEU B 1 160 ? -61.875 -23.656 14.094 1 29.88 160 LEU B CA 1
ATOM 2543 C C . LEU B 1 160 ? -62.688 -22.953 15.164 1 29.88 160 LEU B C 1
ATOM 2545 O O . LEU B 1 160 ? -62.156 -22.297 16.047 1 29.88 160 LEU B O 1
ATOM 2549 N N . SER B 1 161 ? -63.844 -22.281 14.734 1 31.14 161 SER B N 1
ATOM 2550 C CA . SER B 1 161 ? -64.938 -22.031 15.656 1 31.14 161 SER B CA 1
ATOM 2551 C C . SER B 1 161 ? -65.25 -23.25 16.531 1 31.14 161 SER B C 1
ATOM 2553 O O . SER B 1 161 ? -65.5 -24.344 16.016 1 31.14 161 SER B O 1
ATOM 2555 N N . TYR B 1 162 ? -64.625 -23.281 17.812 1 28.75 162 TYR B N 1
ATOM 2556 C CA . TYR B 1 162 ? -65 -24.078 18.969 1 28.75 162 TYR B CA 1
ATOM 2557 C C . TYR B 1 162 ? -66.5 -24.125 19.109 1 28.75 162 TYR B C 1
ATOM 2559 O O . TYR B 1 162 ? -67.188 -23.094 19.203 1 28.75 162 TYR B O 1
ATOM 2567 N N . MET B 1 163 ? -67.188 -25.156 18.5 1 27.33 163 MET B N 1
ATOM 2568 C CA . MET B 1 163 ? -68.5 -25.766 18.641 1 27.33 163 MET B CA 1
ATOM 2569 C C . MET B 1 163 ? -68.875 -25.938 20.109 1 27.33 163 MET B C 1
ATOM 2571 O O . MET B 1 163 ? -70.062 -26.234 20.438 1 27.33 163 MET B O 1
ATOM 2575 N N . VAL B 1 164 ? -67.875 -26.141 21.047 1 32.44 164 VAL B N 1
ATOM 2576 C CA . VAL B 1 164 ? -68.312 -27.078 22.062 1 32.44 164 VAL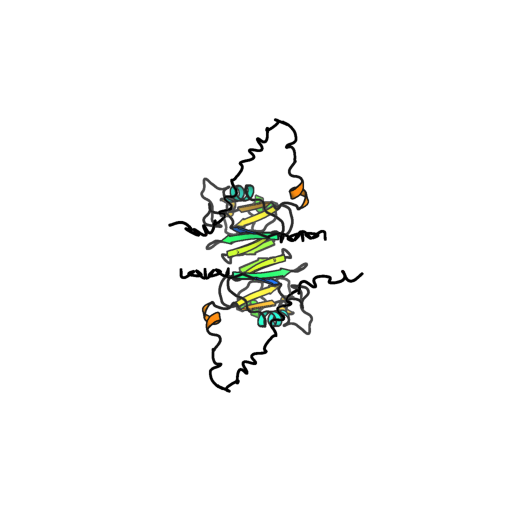 B CA 1
ATOM 2577 C C . VAL B 1 164 ? -69.438 -26.453 22.922 1 32.44 164 VAL B C 1
ATOM 2579 O O . VAL B 1 164 ? -69.188 -25.594 23.766 1 32.44 164 VAL B O 1
ATOM 2582 N N . LEU B 1 165 ? -70.5 -25.719 22.344 1 25.8 165 LEU B N 1
ATOM 2583 C CA . LEU B 1 165 ? -71.625 -25.5 23.234 1 25.8 165 LEU B CA 1
ATOM 2584 C C . LEU B 1 165 ? -72.188 -26.812 23.734 1 25.8 165 LEU B C 1
ATOM 2586 O O . LEU B 1 165 ? -73.125 -26.828 24.547 1 25.8 165 LEU B O 1
ATOM 2590 N N . SER B 1 166 ? -71.875 -27.984 23.031 1 24.25 166 SER B N 1
ATOM 2591 C CA . SER B 1 166 ? -72.938 -28.922 23.422 1 24.25 166 SER B CA 1
ATOM 2592 C C . SER B 1 166 ? -72.812 -29.297 24.891 1 24.25 166 SER B C 1
ATOM 2594 O O . SER B 1 166 ? -73.5 -30.172 25.375 1 24.25 166 SER B O 1
ATOM 2596 N N . PHE B 1 167 ? -72 -28.984 25.984 1 23.61 167 PHE B N 1
ATOM 2597 C CA . PHE B 1 167 ? -72.875 -29.125 27.125 1 23.61 167 PHE B CA 1
ATOM 2598 C C . PHE B 1 167 ? -73.75 -27.891 27.297 1 23.61 167 PHE B C 1
ATOM 2600 O O . PHE B 1 167 ? -73.312 -26.781 26.984 1 23.61 167 PHE B O 1
#

InterPro domains:
  IPR003245 Phytocyanin domain [PF02298] (39-115)
  IPR003245 Phytocyanin domain [PS51485] (19-123)
  IPR039391 Phytocyanin-like [PTHR33021] (20-136)
  IPR041846 Early nodulin-like protein domain [cd11019] (19-122)

Sequence (334 aa):
MLFLLTVFSYIGLFPVSSFEFQVGGTQTQGWVVPPVNDSKIYNDWASETRFRVGDTVRFKYEKDSVMEVNETDYKRCNSSHPNFFSNTGNTVFGLDYPGPFYFISGVSGHCKKGQRLIVKVMSAEAEQSAPSEGEKSSGSRVAVSSLGVVSALFVLCFALSYMVLSFMLFLLTVFSYIGLFPVSSFEFQVGGTQTQGWVVPPVNDSKIYNDWASETRFRVGDTVRFKYEKDSVMEVNETDYKRCNSSHPNFFSNTGNTVFGLDYPGPFYFISGVSGHCKKGQRLIVKVMSAEAEQSAPSEGEKSSGSRVAVSSLGVVSALFVLCFALSYMVLSF

Solvent-accessible surface area (backbone atoms only — not comparable to full-atom values): 20174 Å² total; per-residue (Å²): 138,84,79,78,78,78,78,78,76,73,75,68,78,66,68,86,76,62,50,78,42,58,46,40,50,91,81,36,96,30,59,56,72,39,55,88,92,40,38,52,52,38,38,55,49,39,73,74,47,88,42,43,58,60,18,31,42,34,43,39,37,75,98,50,38,46,24,36,39,53,69,68,31,56,77,64,63,53,70,85,78,52,50,25,39,34,51,78,39,58,45,46,46,60,36,79,54,59,43,76,43,31,36,32,36,64,44,87,69,33,29,82,44,25,24,40,37,56,44,59,24,44,40,78,64,57,70,67,56,60,73,73,65,78,64,68,88,74,68,78,69,74,69,74,73,71,74,69,75,71,74,73,77,69,78,70,81,72,80,77,77,78,76,85,70,82,133,135,84,83,78,78,78,78,77,76,74,76,69,80,66,68,86,75,62,48,78,41,58,44,40,49,89,82,35,95,30,59,56,72,39,54,88,91,40,40,53,52,37,39,56,48,38,73,73,48,88,42,42,57,59,18,31,41,34,42,38,37,76,98,50,36,45,24,35,38,53,68,69,31,54,78,64,62,53,70,84,77,53,49,25,39,35,52,79,40,58,47,46,45,61,36,78,53,58,44,78,44,31,36,32,34,63,44,87,69,33,29,82,44,26,22,39,38,55,44,60,24,43,42,77,65,57,68,66,56,58,73,74,65,81,62,68,89,75,69,77,68,74,69,73,73,69,74,69,75,70,74,74,74,67,74,69,81,70,79,76,73,84,66,82,57,80,118

Organism: Carya illinoinensis (NCBI:txid32201)

Nearest PDB structures (foldseek):
  1ws8-assembly1_C  TM=9.258E-01  e=4.541E-12  Cucurbita pepo
  1x9u-assembly2_B  TM=9.244E-01  e=3.435E-10  Armoracia rusticana
  1jer-assembly1_A-2  TM=8.615E-01  e=9.049E-10  Cucumis sativus
  1f56-assembly1_A  TM=8.733E-01  e=6.418E-08  Spinacia oleracea
  5k8d-assembly1_A  TM=5.198E-01  e=2.012E-02  Homo sapiens

Secondary structure (DSSP, 8-state):
-------------------EEETTGGGSSSS-PPPGGGTTHHHHHHHT--EETT-EEEEE-SS--EEEE-HHHHHHT--SS-SEEE-SSEEEEE--SSEEEEEE--STTTTTTT-EEEEEEEPHHHHH-S--GGGS-------------------------------/-------------------EEETTGGGSSSS-PPPGGGTTHHHHHHHT--EETT-EEEEE-SS--EEEE-HHHHHHT--SS-SEEE-SSEEEEE--SSEEEEEE--STTTTTTT-EEEEEEEPHHHHH-S---TTS---------------------------TT--

pLDDT: mean 74.47, std 28.46, range [23.61, 98.88]

Foldseek 3Di:
DDPPPPPPPPPPPPPPDAEEAEFLHPPDPFQFQDDLVCLASRAVVQVPDAAAAFHKYKTADDPWKKFKADPVCLVVVNDPDGPDIDDPRIDIDGRHDFAKIKMAIPDPPRSVSRSIHIHGYDDPVNVPPPPPVVPPDPPVPVPPPPPVPPPPPPVPPPPPPPPVPDD/DDPPPPPPPPPPPPPPDAEEAEFLHPPDPFQFQDDLVCLCSRAVVQVPDAAAAFHKYKTADDPWKKFKADPVCLVVVNDPDGPDIDDPRIDIDGRHDFAKIKMAIPDPPRSVSRSIHIHGYDDPVNVPPPPPVVPPDPPVPVPPPPPVCPPPCPVPVDPPPPPPVPD